Protein AF-A0A8T6H8R9-F1 (afdb_monomer_lite)

Radius of gyration: 19.71 Å; chains: 1; bounding box: 46×42×52 Å

Foldseek 3Di:
DPDWKDKDAPDPPKDKDKDQLVPPPDPVLSVFFPTKMFTDDDGHPWIKMWGHDDAWKWFQFPQAVVRDTDTFPWDQDPVRTIMGTDPGGGMITGGHNPDDDDDPPPDPPPPPPPPPQQDQDDCVQKDFDDFKKKAFQDWWFWAAGRSHGGPDIDHGMFDFGIDHPFWTWGQDPNDITITTPVGIDIDDDHD

Structure (mmCIF, N/CA/C/O backbone):
data_AF-A0A8T6H8R9-F1
#
_entry.id   AF-A0A8T6H8R9-F1
#
loop_
_atom_site.group_PDB
_atom_site.id
_atom_site.type_symbol
_atom_site.label_atom_id
_atom_site.label_alt_id
_atom_site.label_comp_id
_atom_site.label_asym_id
_atom_site.label_entity_id
_atom_site.label_seq_id
_atom_site.pdbx_PDB_ins_code
_atom_site.Cartn_x
_atom_site.Cartn_y
_atom_site.Cartn_z
_atom_site.occupancy
_atom_site.B_iso_or_equiv
_atom_site.auth_seq_id
_atom_site.auth_comp_id
_atom_site.auth_asym_id
_atom_site.auth_atom_id
_atom_site.pdbx_PDB_model_num
ATOM 1 N N . MET A 1 1 ? -19.478 13.477 12.671 1.00 38.41 1 MET A N 1
ATOM 2 C CA . MET A 1 1 ? -18.490 12.432 12.999 1.00 38.41 1 MET A CA 1
ATOM 3 C C . MET A 1 1 ? -19.115 11.092 12.656 1.00 38.41 1 MET A C 1
ATOM 5 O O . MET A 1 1 ? -20.326 10.986 12.841 1.00 38.41 1 MET A O 1
ATOM 9 N N . PRO A 1 2 ? -18.356 10.139 12.100 1.00 48.84 2 PRO A N 1
ATOM 10 C CA . PRO A 1 2 ? -18.871 8.802 11.832 1.00 48.84 2 PRO A CA 1
ATOM 11 C C . PRO A 1 2 ? -19.275 8.136 13.156 1.00 48.84 2 PRO A C 1
ATOM 13 O O . PRO A 1 2 ? -18.648 8.384 14.185 1.00 48.84 2 PRO A O 1
ATOM 16 N N . ALA A 1 3 ? -20.384 7.399 13.166 1.00 60.31 3 ALA A N 1
ATOM 17 C CA . ALA A 1 3 ? -21.078 7.040 14.406 1.00 60.31 3 ALA A CA 1
ATOM 18 C C . ALA A 1 3 ? -20.464 5.833 15.137 1.00 60.31 3 ALA A C 1
ATOM 20 O O . ALA A 1 3 ? -20.854 5.563 16.272 1.00 60.31 3 ALA A O 1
ATOM 21 N N . GLY A 1 4 ? -19.520 5.114 14.518 1.00 79.19 4 GLY A N 1
ATOM 22 C CA . GLY A 1 4 ? -18.982 3.873 15.077 1.00 79.19 4 GLY A CA 1
ATOM 23 C C . GLY A 1 4 ? -17.464 3.774 15.129 1.00 79.19 4 GLY A C 1
ATOM 24 O O . GLY A 1 4 ? -16.969 2.741 15.574 1.00 79.19 4 GLY A O 1
ATOM 25 N N . ALA A 1 5 ? -16.717 4.786 14.680 1.00 85.12 5 ALA A N 1
ATOM 26 C CA . ALA A 1 5 ? -15.261 4.723 14.669 1.00 85.12 5 ALA A CA 1
ATOM 27 C C . ALA A 1 5 ? -14.581 6.099 14.645 1.00 85.12 5 ALA A C 1
ATOM 29 O O . ALA A 1 5 ? -15.111 7.089 14.137 1.00 85.12 5 ALA A O 1
ATOM 30 N N . THR A 1 6 ? -13.376 6.146 15.205 1.00 89.00 6 THR A N 1
ATOM 31 C CA . THR A 1 6 ? -12.520 7.331 15.269 1.00 89.00 6 THR A CA 1
ATOM 32 C C . THR A 1 6 ? -11.161 6.999 14.690 1.00 89.00 6 THR A C 1
ATOM 34 O O . THR A 1 6 ? -10.628 5.932 14.984 1.00 89.00 6 THR A O 1
ATOM 37 N N . VAL A 1 7 ? -10.563 7.925 13.947 1.00 89.38 7 VAL A N 1
ATOM 38 C CA . VAL A 1 7 ? -9.142 7.839 13.607 1.00 89.38 7 VAL A CA 1
ATOM 39 C C . VAL A 1 7 ? -8.424 9.083 14.116 1.00 89.38 7 VAL A C 1
ATOM 41 O O . VAL A 1 7 ? -8.912 10.206 13.979 1.00 89.38 7 VAL A O 1
ATOM 44 N N . GLN A 1 8 ? -7.308 8.849 14.792 1.00 88.69 8 GLN A N 1
ATOM 45 C CA . GLN A 1 8 ? -6.434 9.842 15.392 1.00 88.69 8 GLN A CA 1
ATOM 46 C C . GLN A 1 8 ? -5.103 9.801 14.653 1.00 88.69 8 GLN A C 1
ATOM 48 O O . GLN A 1 8 ? -4.621 8.733 14.304 1.00 88.69 8 GLN A O 1
ATOM 53 N N . SER A 1 9 ? -4.536 10.964 14.365 1.00 85.06 9 SER A N 1
ATOM 54 C CA . SER A 1 9 ? -3.246 11.099 13.695 1.00 85.06 9 SER A CA 1
ATOM 55 C C . SER A 1 9 ? -2.739 12.519 13.919 1.00 85.06 9 SER A C 1
ATOM 57 O O . SER A 1 9 ? -3.526 13.462 13.991 1.00 85.06 9 SER A O 1
ATOM 59 N N . ASP A 1 10 ? -1.427 12.667 14.011 1.00 82.94 10 ASP A N 1
ATOM 60 C CA . ASP A 1 10 ? -0.698 13.936 14.043 1.00 82.94 10 ASP A CA 1
ATOM 61 C C . ASP A 1 10 ? -0.610 14.605 12.658 1.00 82.94 10 ASP A C 1
ATOM 63 O O . ASP A 1 10 ? -0.373 15.809 12.561 1.00 82.94 10 ASP A O 1
ATOM 67 N N . SER A 1 11 ? -0.872 13.855 11.581 1.00 80.06 11 SER A N 1
ATOM 68 C CA . SER A 1 11 ? -1.030 14.410 10.230 1.00 80.06 11 SER A CA 1
ATOM 69 C C . SER A 1 11 ? -2.263 15.329 10.136 1.00 80.06 11 SER A C 1
ATOM 71 O O . SER A 1 11 ? -3.391 14.848 10.295 1.00 80.06 11 SER A O 1
ATOM 73 N N . PRO A 1 12 ? -2.099 16.626 9.798 1.00 78.75 12 PRO A N 1
ATOM 74 C CA . PRO A 1 12 ? -3.217 17.564 9.650 1.00 78.75 12 PRO A CA 1
ATOM 75 C C . PRO A 1 12 ? -4.059 17.302 8.392 1.00 78.75 12 PRO A C 1
ATOM 77 O O . PRO A 1 12 ? -5.093 17.936 8.196 1.00 78.75 12 PRO A O 1
ATOM 80 N N . TRP A 1 13 ? -3.619 16.374 7.540 1.00 78.94 13 TRP A N 1
ATOM 81 C CA . TRP A 1 13 ? -4.244 16.037 6.264 1.00 78.94 13 TRP A CA 1
ATOM 82 C C . TRP A 1 13 ? -4.815 14.624 6.254 1.00 78.94 13 TRP A C 1
ATOM 84 O O . TRP A 1 13 ? -4.965 14.047 5.182 1.00 78.94 13 TRP A O 1
ATOM 94 N N . ILE A 1 14 ? -5.100 14.032 7.418 1.00 82.88 14 ILE A N 1
ATOM 95 C CA . ILE A 1 14 ? -5.694 12.698 7.438 1.00 82.88 14 ILE A CA 1
ATOM 96 C C . ILE A 1 14 ? -7.110 12.735 6.853 1.00 82.88 14 ILE A C 1
ATOM 98 O O . ILE A 1 14 ? -8.003 13.414 7.361 1.00 82.88 14 ILE A O 1
ATOM 102 N N . ILE A 1 15 ? -7.315 11.997 5.765 1.00 86.00 15 ILE A N 1
ATOM 103 C CA . ILE A 1 15 ? -8.610 11.828 5.115 1.00 86.00 15 ILE A CA 1
ATOM 104 C C . ILE A 1 15 ? -9.028 10.372 5.269 1.00 86.00 15 ILE A C 1
ATOM 106 O O . ILE A 1 15 ? -8.282 9.439 4.957 1.00 86.00 15 ILE A O 1
ATOM 110 N N . PHE A 1 16 ? -10.248 10.195 5.759 1.00 89.88 16 PHE A N 1
ATOM 111 C CA . PHE A 1 16 ? -10.858 8.895 5.963 1.00 89.88 16 PHE A CA 1
ATOM 112 C C . PHE A 1 16 ? -12.368 8.961 5.733 1.00 89.88 16 PHE A C 1
ATOM 114 O O . PHE A 1 16 ? -12.985 10.029 5.793 1.00 89.88 16 PHE A O 1
ATOM 121 N N . ARG A 1 17 ? -12.981 7.802 5.487 1.00 89.06 17 ARG A N 1
ATOM 122 C CA . ARG A 1 17 ? -14.432 7.658 5.318 1.00 89.06 17 ARG A CA 1
ATOM 123 C C . ARG A 1 17 ? -14.898 6.313 5.846 1.00 89.06 17 ARG A C 1
ATOM 125 O O . ARG A 1 17 ? -14.294 5.290 5.544 1.00 89.06 17 ARG A O 1
ATOM 132 N N . GLU A 1 18 ? -16.024 6.309 6.554 1.00 87.19 18 GLU A N 1
ATOM 133 C CA . GLU A 1 18 ? -16.752 5.068 6.836 1.00 87.19 18 GLU A CA 1
ATOM 134 C C . GLU A 1 18 ? -17.250 4.444 5.531 1.00 87.19 18 GLU A C 1
ATOM 136 O O . GLU A 1 18 ? -17.939 5.075 4.725 1.00 87.19 18 GLU A O 1
ATOM 141 N N . VAL A 1 19 ? -16.905 3.184 5.321 1.00 83.94 19 VAL A N 1
ATOM 142 C CA . VAL A 1 19 ? -17.338 2.419 4.158 1.00 83.94 19 VAL A CA 1
ATOM 143 C C . VAL A 1 19 ? -18.421 1.437 4.575 1.00 83.94 19 VAL A C 1
ATOM 145 O O . VAL A 1 19 ? -18.294 0.705 5.554 1.00 83.94 19 VAL A O 1
ATOM 148 N N . SER A 1 20 ? -19.512 1.419 3.812 1.00 74.56 20 SER A N 1
ATOM 149 C CA . SER A 1 20 ? -20.512 0.364 3.932 1.00 74.56 20 SER A CA 1
ATOM 150 C C . SER A 1 20 ? -19.943 -0.950 3.397 1.00 74.56 20 SER A C 1
ATOM 152 O O . SER A 1 20 ? -19.024 -0.945 2.574 1.00 74.56 20 SER A O 1
ATOM 154 N N . GLY A 1 21 ? -20.526 -2.083 3.801 1.00 64.19 21 GLY A N 1
ATOM 155 C CA . GLY A 1 21 ? -20.074 -3.402 3.347 1.00 64.19 21 GLY A CA 1
ATOM 156 C C . GLY A 1 21 ? -19.943 -3.507 1.821 1.00 64.19 21 GLY A C 1
ATOM 157 O O . GLY A 1 21 ? -19.007 -4.123 1.330 1.00 64.19 21 GLY A O 1
ATOM 158 N N . ALA A 1 22 ? -20.795 -2.831 1.043 1.00 63.44 22 ALA A N 1
ATOM 159 C CA . ALA A 1 22 ? -20.722 -2.832 -0.422 1.00 63.44 22 ALA A CA 1
ATOM 160 C C . ALA A 1 22 ? -19.400 -2.281 -0.998 1.00 63.44 22 ALA A C 1
ATOM 162 O O . ALA A 1 22 ? -19.019 -2.678 -2.095 1.00 63.44 22 ALA A O 1
ATOM 163 N N . ALA A 1 23 ? -18.706 -1.400 -0.271 1.00 67.19 23 ALA A N 1
ATOM 164 C CA . ALA A 1 23 ? -17.425 -0.820 -0.677 1.00 67.19 23 ALA A CA 1
ATOM 165 C C . ALA A 1 23 ? -16.205 -1.649 -0.225 1.00 67.19 23 ALA A C 1
ATOM 167 O O . ALA A 1 23 ? -15.075 -1.310 -0.571 1.00 67.19 23 ALA A O 1
ATOM 168 N N . ILE A 1 24 ? -16.420 -2.745 0.510 1.00 80.00 24 ILE A N 1
ATOM 169 C CA . ILE A 1 24 ? -15.382 -3.722 0.847 1.00 80.00 24 ILE A CA 1
ATOM 170 C C . ILE A 1 24 ? -15.244 -4.672 -0.349 1.00 80.00 24 ILE A C 1
ATOM 172 O O . ILE A 1 24 ? -16.145 -5.462 -0.638 1.00 80.00 24 ILE A O 1
ATOM 176 N N . GLY A 1 25 ? -14.128 -4.551 -1.073 1.00 73.56 25 GLY A N 1
ATOM 177 C CA . GLY A 1 25 ? -13.878 -5.291 -2.316 1.00 73.56 25 GLY A CA 1
ATOM 178 C C . GLY A 1 25 ? -13.712 -6.803 -2.135 1.00 73.56 25 GLY A C 1
ATOM 179 O O . GLY A 1 25 ? -13.901 -7.552 -3.089 1.00 73.56 25 GLY A O 1
ATOM 180 N N . ASP A 1 26 ? -13.413 -7.255 -0.916 1.00 80.19 26 ASP A N 1
ATOM 181 C CA . ASP A 1 26 ? -13.316 -8.674 -0.588 1.00 80.19 26 ASP A CA 1
ATOM 182 C C . ASP A 1 26 ? -14.674 -9.221 -0.103 1.00 80.19 26 ASP A C 1
ATOM 184 O O . ASP A 1 26 ? -15.205 -8.736 0.902 1.00 80.19 26 ASP A O 1
ATOM 188 N N . PRO A 1 27 ? -15.268 -10.222 -0.780 1.00 76.75 27 PRO A N 1
ATOM 189 C CA . PRO A 1 27 ? -16.605 -10.710 -0.458 1.00 76.75 27 PRO A CA 1
ATOM 190 C C . PRO A 1 27 ? -16.688 -11.440 0.889 1.00 76.75 27 PRO A C 1
ATOM 192 O O . PRO A 1 27 ? -17.740 -11.375 1.529 1.00 76.75 27 PRO A O 1
ATOM 195 N N . ALA A 1 28 ? -15.617 -12.111 1.325 1.00 76.44 28 ALA A N 1
ATOM 196 C CA . ALA A 1 28 ? -15.586 -12.819 2.602 1.00 76.44 28 ALA A CA 1
ATOM 197 C C . ALA A 1 28 ? -15.477 -11.824 3.762 1.00 76.44 28 ALA A C 1
ATOM 199 O O . ALA A 1 28 ? -16.241 -11.905 4.725 1.00 76.44 28 ALA A O 1
ATOM 200 N N . VAL A 1 29 ? -14.602 -10.825 3.624 1.00 83.81 29 VAL A N 1
ATOM 201 C CA . VAL A 1 29 ? -14.484 -9.730 4.594 1.00 83.81 29 VAL A CA 1
ATOM 202 C C . VAL A 1 29 ? -15.778 -8.923 4.633 1.00 83.81 29 VAL A C 1
ATOM 204 O O . VAL A 1 29 ? -16.310 -8.667 5.707 1.00 83.81 29 VAL A O 1
ATOM 207 N N . ARG A 1 30 ? -16.361 -8.603 3.474 1.00 83.50 30 ARG A N 1
ATOM 208 C CA . ARG A 1 30 ? -17.642 -7.893 3.368 1.00 83.50 30 ARG A CA 1
ATOM 209 C C . ARG A 1 30 ? -18.778 -8.582 4.117 1.00 83.50 30 ARG A C 1
ATOM 211 O O . ARG A 1 30 ? -19.606 -7.896 4.707 1.00 83.50 30 ARG A O 1
ATOM 218 N N . ALA A 1 31 ? -18.853 -9.911 4.059 1.00 80.62 31 ALA A N 1
ATOM 219 C CA . ALA A 1 31 ? -19.932 -10.669 4.687 1.00 80.62 31 ALA A CA 1
ATOM 220 C C . ALA A 1 31 ? -19.867 -10.650 6.224 1.00 80.62 31 ALA A C 1
ATOM 222 O O . ALA A 1 31 ? -20.901 -10.790 6.874 1.00 80.62 31 ALA A O 1
ATOM 223 N N . ALA A 1 32 ? -18.671 -10.482 6.794 1.00 83.19 32 ALA A N 1
ATOM 224 C CA . ALA A 1 32 ? -18.439 -10.527 8.237 1.00 83.19 32 ALA A CA 1
ATOM 225 C C . ALA A 1 32 ? -18.058 -9.168 8.856 1.00 83.19 32 ALA A C 1
ATOM 227 O O . ALA A 1 32 ? -18.012 -9.052 10.081 1.00 83.19 32 ALA A O 1
ATOM 228 N N . ALA A 1 33 ? -17.818 -8.143 8.038 1.00 88.06 33 ALA A N 1
ATOM 229 C CA . ALA A 1 33 ? -17.495 -6.796 8.484 1.00 88.06 33 ALA A CA 1
ATOM 230 C C . ALA A 1 33 ? -18.624 -6.198 9.335 1.00 88.06 33 ALA A C 1
ATOM 232 O O . ALA A 1 33 ? -19.752 -6.026 8.870 1.00 88.06 33 ALA A O 1
ATOM 233 N N . MET A 1 34 ? -18.302 -5.827 10.572 1.00 85.69 34 MET A N 1
ATOM 234 C CA . MET A 1 34 ? -19.213 -5.100 11.460 1.00 85.69 34 MET A CA 1
ATOM 235 C C . MET A 1 34 ? -19.165 -3.595 11.195 1.00 85.69 34 MET A C 1
ATOM 237 O O . MET A 1 34 ? -20.183 -2.912 11.255 1.00 85.69 34 MET A O 1
ATOM 241 N N . SER A 1 35 ? -17.971 -3.080 10.910 1.00 88.56 35 SER A N 1
ATOM 242 C CA . SER A 1 35 ? -17.722 -1.687 10.550 1.00 88.56 35 SER A CA 1
ATOM 243 C C . SER A 1 35 ? -16.416 -1.598 9.771 1.00 88.56 35 SER A C 1
ATOM 245 O O . SER A 1 35 ? -15.561 -2.474 9.904 1.00 88.56 35 SER A O 1
ATOM 247 N N . ALA A 1 36 ? -16.257 -0.562 8.953 1.00 90.69 36 ALA A N 1
ATOM 248 C CA . ALA A 1 36 ? -15.035 -0.353 8.200 1.00 90.69 36 ALA A CA 1
ATOM 249 C C . ALA A 1 36 ? -14.783 1.131 7.904 1.00 90.69 36 ALA A C 1
ATOM 251 O O . ALA A 1 36 ? -15.710 1.898 7.636 1.00 90.69 36 ALA A O 1
ATOM 252 N N . ILE A 1 37 ? -13.511 1.522 7.924 1.00 91.50 37 ILE A N 1
ATOM 253 C CA . ILE A 1 37 ? -13.032 2.846 7.527 1.00 91.50 37 ILE A CA 1
ATOM 254 C C . ILE A 1 37 ? -11.992 2.674 6.427 1.00 91.50 37 ILE A C 1
ATOM 256 O O . ILE A 1 37 ? -11.039 1.919 6.586 1.00 91.50 37 ILE A O 1
ATOM 260 N N . ASP A 1 38 ? -12.151 3.413 5.335 1.00 90.50 38 ASP A N 1
ATOM 261 C CA . ASP A 1 38 ? -11.122 3.572 4.311 1.00 90.50 38 ASP A CA 1
ATOM 262 C C . ASP A 1 38 ? -10.304 4.835 4.594 1.00 90.50 38 ASP A C 1
ATOM 264 O O . ASP A 1 38 ? -10.873 5.893 4.879 1.00 90.50 38 ASP A O 1
ATOM 268 N N . ILE A 1 39 ? -8.979 4.706 4.549 1.00 90.69 39 ILE A N 1
ATOM 269 C CA . ILE A 1 39 ? -8.008 5.756 4.874 1.00 90.69 39 ILE A CA 1
ATOM 270 C C . ILE A 1 39 ? -7.051 5.894 3.691 1.00 90.69 39 ILE A C 1
ATOM 272 O O . ILE A 1 39 ? -6.369 4.933 3.329 1.00 90.69 39 ILE A O 1
ATOM 276 N N . TRP A 1 40 ? -6.986 7.085 3.090 1.00 87.88 40 TRP A N 1
ATOM 277 C CA . TRP A 1 40 ? -6.219 7.330 1.857 1.00 87.88 40 TRP A CA 1
ATOM 278 C C . TRP A 1 40 ? -5.359 8.597 1.943 1.00 87.88 40 TRP A C 1
ATOM 280 O O . TRP A 1 40 ? -5.396 9.483 1.091 1.00 87.88 40 TRP A O 1
ATOM 290 N N . SER A 1 41 ? -4.575 8.734 3.006 1.00 80.81 41 SER A N 1
ATOM 291 C CA . SER A 1 41 ? -3.764 9.935 3.237 1.00 80.81 41 SER A CA 1
ATOM 292 C C . SER A 1 41 ? -2.419 9.611 3.861 1.00 80.81 41 SER A C 1
ATOM 294 O O . SER A 1 41 ? -2.261 8.510 4.392 1.00 80.81 41 SER A O 1
ATOM 296 N N . PRO A 1 42 ? -1.463 10.560 3.833 1.00 79.06 42 PRO A N 1
ATOM 297 C CA . PRO A 1 42 ? -0.249 10.449 4.624 1.00 79.06 42 PRO A CA 1
ATOM 298 C C . PRO A 1 42 ? -0.612 10.264 6.097 1.00 79.06 42 PRO A C 1
ATOM 300 O O . PRO A 1 42 ? -1.238 11.138 6.711 1.00 79.06 42 PRO A O 1
ATOM 303 N N . LEU A 1 43 ? -0.238 9.108 6.634 1.00 81.88 43 LEU A N 1
ATOM 304 C CA . LEU A 1 43 ? -0.313 8.822 8.056 1.00 81.88 43 LEU A CA 1
ATOM 305 C C . LEU A 1 43 ? 0.860 9.520 8.743 1.00 81.88 43 LEU A C 1
ATOM 307 O O . LEU A 1 43 ? 1.959 9.569 8.189 1.00 81.88 43 LEU A O 1
ATOM 311 N N . GLY A 1 44 ? 0.622 10.100 9.916 1.00 75.12 44 GLY A N 1
ATOM 312 C CA . GLY A 1 44 ? 1.726 10.516 10.774 1.00 75.12 44 GLY A CA 1
ATOM 313 C C . GLY A 1 44 ? 2.242 9.344 11.618 1.00 75.12 44 GLY A C 1
ATOM 314 O O . GLY A 1 44 ? 1.804 8.205 11.440 1.00 75.12 44 GLY A O 1
ATOM 315 N N . VAL A 1 45 ? 3.208 9.596 12.503 1.00 73.62 45 VAL A N 1
ATOM 316 C CA . VAL A 1 45 ? 4.016 8.533 13.142 1.00 73.62 45 VAL A CA 1
ATOM 317 C C . VAL A 1 45 ? 3.264 7.700 14.187 1.00 73.62 45 VAL A C 1
ATOM 319 O O . VAL A 1 45 ? 3.758 6.652 14.594 1.00 73.62 45 VAL A O 1
ATOM 322 N N . ASP A 1 46 ? 2.063 8.123 14.584 1.00 78.38 46 ASP A N 1
ATOM 323 C CA . ASP A 1 46 ? 1.222 7.433 15.569 1.00 78.38 46 ASP A CA 1
ATOM 324 C C . ASP A 1 46 ? -0.262 7.453 15.162 1.00 78.38 46 ASP A C 1
ATOM 326 O O . ASP A 1 46 ? -1.155 7.667 15.987 1.00 78.38 46 ASP A O 1
ATOM 330 N N . ALA A 1 47 ? -0.551 7.246 13.874 1.00 88.94 47 ALA A N 1
ATOM 331 C CA . ALA A 1 47 ? -1.935 7.111 13.444 1.00 88.94 47 ALA A CA 1
ATOM 332 C C . ALA A 1 47 ? -2.597 5.895 14.128 1.00 88.94 47 ALA A C 1
ATOM 334 O O . ALA A 1 47 ? -2.063 4.788 14.133 1.00 88.94 47 ALA A O 1
ATOM 335 N N . GLU A 1 48 ? -3.776 6.091 14.709 1.00 92.38 48 GLU A N 1
ATOM 336 C CA . GLU A 1 48 ? -4.565 5.068 15.391 1.00 92.38 48 GLU A CA 1
ATOM 337 C C . GLU A 1 48 ? -5.987 5.094 14.841 1.00 92.38 48 GLU A C 1
ATOM 339 O O . GLU A 1 48 ? -6.579 6.157 14.650 1.00 92.38 48 GLU A O 1
ATOM 344 N N . VAL A 1 49 ? -6.568 3.921 14.621 1.00 93.12 49 VAL A N 1
ATOM 345 C CA . VAL A 1 49 ? -7.997 3.778 14.347 1.00 93.12 49 VAL A CA 1
ATOM 346 C C . VAL A 1 49 ? -8.641 2.958 15.446 1.00 93.12 49 VAL A C 1
ATOM 348 O O . VAL A 1 49 ? -8.094 1.945 15.869 1.00 93.12 49 VAL A O 1
ATOM 351 N N . CYS A 1 50 ? -9.814 3.394 15.887 1.00 92.94 50 CYS A N 1
ATOM 352 C CA . CYS A 1 50 ? -10.606 2.757 16.923 1.00 92.94 50 CYS A CA 1
ATOM 353 C C . CYS A 1 50 ? -12.044 2.587 16.456 1.00 92.94 50 CYS A C 1
ATOM 355 O O . CYS A 1 50 ? -12.638 3.517 15.914 1.00 92.94 50 CYS A O 1
ATOM 357 N N . PHE A 1 51 ? -12.615 1.420 16.723 1.00 92.38 51 PHE A N 1
ATOM 358 C CA . PHE A 1 51 ? -14.003 1.094 16.439 1.00 92.38 51 PHE A CA 1
ATOM 359 C C . PHE A 1 51 ? -14.762 0.833 17.738 1.00 92.38 51 PHE A C 1
ATOM 361 O O . PHE A 1 51 ? -14.256 0.196 18.665 1.00 92.38 51 PHE A O 1
ATOM 368 N N . VAL A 1 52 ? -16.009 1.290 17.785 1.00 89.06 52 VAL A N 1
ATOM 369 C CA . VAL A 1 52 ? -16.959 0.929 18.833 1.00 89.06 52 VAL A CA 1
ATOM 370 C C . VAL A 1 52 ? -17.335 -0.540 18.655 1.00 89.06 52 VAL A C 1
ATOM 372 O O . VAL A 1 52 ? -17.809 -0.948 17.596 1.00 89.06 52 VAL A O 1
ATOM 375 N N . GLY A 1 53 ? -17.146 -1.329 19.710 1.00 83.25 53 GLY A N 1
ATOM 376 C CA . GLY A 1 53 ? -17.403 -2.766 19.709 1.00 83.25 53 GLY A CA 1
ATOM 377 C C . GLY A 1 53 ? -16.144 -3.581 19.979 1.00 83.25 53 GLY A C 1
ATOM 378 O O . GLY A 1 53 ? -15.031 -3.057 20.022 1.00 83.25 53 GLY A O 1
ATOM 379 N N . SER A 1 54 ? -16.342 -4.878 20.193 1.00 82.25 54 SER A N 1
ATOM 380 C CA . SER A 1 54 ? -15.272 -5.843 20.423 1.00 82.25 54 SER A CA 1
ATOM 381 C C . SER A 1 54 ? -15.083 -6.726 19.196 1.00 82.25 54 SER A C 1
ATOM 383 O O . SER A 1 54 ? -16.047 -7.197 18.589 1.00 82.25 54 SER A O 1
ATOM 385 N N . GLY A 1 55 ? -13.829 -6.947 18.826 1.00 85.81 55 GLY A N 1
ATOM 386 C CA . GLY A 1 55 ? -13.497 -7.678 17.617 1.00 85.81 55 GLY A CA 1
ATOM 387 C C . GLY A 1 55 ? -11.999 -7.734 17.365 1.00 85.81 55 GLY A C 1
ATOM 388 O O . GLY A 1 55 ? -11.199 -7.268 18.174 1.00 85.81 55 GLY A O 1
ATOM 389 N N . SER A 1 56 ? -11.642 -8.269 16.204 1.00 87.81 56 SER A N 1
ATOM 390 C CA . SER A 1 56 ? -10.294 -8.156 15.646 1.00 87.81 56 SER A CA 1
ATOM 391 C C . SER A 1 56 ? -10.297 -7.168 14.487 1.00 87.81 56 SER A C 1
ATOM 393 O O . SER A 1 56 ? -11.263 -7.142 13.719 1.00 87.81 56 SER A O 1
ATOM 395 N N . LEU A 1 57 ? -9.217 -6.403 14.327 1.00 91.06 57 LEU A N 1
ATOM 396 C CA . LEU A 1 57 ? -9.057 -5.499 13.188 1.00 91.06 57 LEU A CA 1
ATOM 397 C C . LEU A 1 57 ? -8.290 -6.172 12.045 1.00 91.06 57 LEU A C 1
ATOM 399 O O . LEU A 1 57 ? -7.260 -6.820 12.250 1.00 91.06 57 LEU A O 1
ATOM 403 N N . LEU A 1 58 ? -8.817 -6.010 10.834 1.00 91.75 58 LEU A N 1
ATOM 404 C CA . LEU A 1 58 ? -8.208 -6.455 9.585 1.00 91.75 58 LEU A CA 1
ATOM 405 C C . LEU A 1 58 ? -7.966 -5.239 8.690 1.00 91.75 58 LEU A C 1
ATOM 407 O O . LEU A 1 58 ? -8.878 -4.446 8.479 1.00 91.75 58 LEU A O 1
ATOM 411 N N . LEU A 1 59 ? -6.768 -5.114 8.135 1.00 91.19 59 LEU A N 1
ATOM 412 C CA . LEU A 1 59 ? -6.441 -4.130 7.113 1.00 91.19 59 LEU A CA 1
ATOM 413 C C . LEU A 1 59 ? -6.516 -4.790 5.734 1.00 91.19 59 LEU A C 1
ATOM 415 O O . LEU A 1 59 ? -5.842 -5.784 5.476 1.00 91.19 59 LEU A O 1
ATOM 419 N N . LEU A 1 60 ? -7.311 -4.213 4.839 1.00 90.56 60 LEU A N 1
ATOM 420 C CA . LEU A 1 60 ? -7.188 -4.409 3.399 1.00 90.56 60 LEU A CA 1
ATOM 421 C C . LEU A 1 60 ? -6.159 -3.405 2.887 1.00 90.56 60 LEU A C 1
ATOM 423 O O . LEU A 1 60 ? -6.500 -2.246 2.620 1.00 90.56 60 LEU A O 1
ATOM 427 N N . ASP A 1 61 ? -4.910 -3.855 2.815 1.00 87.00 61 ASP A N 1
ATOM 428 C CA . ASP A 1 61 ? -3.732 -3.029 2.552 1.00 87.00 61 ASP A CA 1
ATOM 429 C C . ASP A 1 61 ? -3.758 -2.507 1.108 1.00 87.00 61 ASP A C 1
ATOM 431 O O . ASP A 1 61 ? -3.811 -3.284 0.148 1.00 87.00 61 ASP A O 1
ATOM 435 N N . ALA A 1 62 ? -3.762 -1.178 0.959 1.00 85.56 62 ALA A N 1
ATOM 436 C CA . ALA A 1 62 ? -3.837 -0.522 -0.342 1.00 85.56 62 ALA A CA 1
ATOM 437 C C . ALA A 1 62 ? -2.517 -0.572 -1.128 1.00 85.56 62 ALA A C 1
ATOM 439 O O . ALA A 1 62 ? -2.518 -0.235 -2.312 1.00 85.56 62 ALA A O 1
ATOM 440 N N . ALA A 1 63 ? -1.413 -1.022 -0.521 1.00 79.31 63 ALA A N 1
ATOM 441 C CA . ALA A 1 63 ? -0.151 -1.238 -1.226 1.00 79.31 63 ALA A CA 1
ATOM 442 C C . ALA A 1 63 ? -0.207 -2.417 -2.221 1.00 79.31 63 ALA A C 1
ATOM 444 O O . ALA A 1 63 ? 0.654 -2.522 -3.101 1.00 79.31 63 ALA A O 1
ATOM 445 N N . TYR A 1 64 ? -1.217 -3.286 -2.100 1.00 74.06 64 TYR A N 1
ATOM 446 C CA . TYR A 1 64 ? -1.385 -4.492 -2.910 1.00 74.06 64 TYR A CA 1
ATOM 447 C C . TYR A 1 64 ? -2.659 -4.439 -3.763 1.00 74.06 64 TYR A C 1
ATOM 449 O O . TYR A 1 64 ? -3.664 -3.831 -3.388 1.00 74.06 64 TYR A O 1
ATOM 457 N N . SER A 1 65 ? -2.620 -5.107 -4.918 1.00 72.19 65 SER A N 1
ATOM 458 C CA . SER A 1 65 ? -3.770 -5.299 -5.805 1.00 72.19 65 SER A CA 1
ATOM 459 C C . SER A 1 65 ? -3.770 -6.745 -6.330 1.00 72.19 65 SER A C 1
ATOM 461 O O . SER A 1 65 ? -2.835 -7.099 -7.045 1.00 72.19 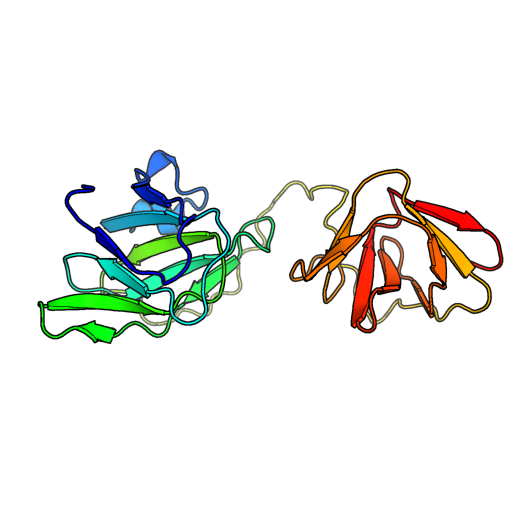65 SER A O 1
ATOM 463 N N . PRO A 1 66 ? -4.765 -7.594 -5.989 1.00 75.38 66 PRO A N 1
ATOM 464 C CA . PRO A 1 66 ? -5.844 -7.360 -5.023 1.00 75.38 66 PRO A CA 1
ATOM 465 C C . PRO A 1 66 ? -5.320 -6.973 -3.630 1.00 75.38 66 PRO A C 1
ATOM 467 O O . PRO A 1 66 ? -4.210 -7.349 -3.257 1.00 75.38 66 PRO A O 1
ATOM 470 N N . ARG A 1 67 ? -6.106 -6.207 -2.858 1.00 79.81 67 ARG A N 1
ATOM 471 C CA . ARG A 1 67 ? -5.686 -5.755 -1.519 1.00 79.81 67 ARG A CA 1
ATOM 472 C C . ARG A 1 67 ? -5.397 -6.955 -0.619 1.00 79.81 67 ARG A C 1
ATOM 474 O O . ARG A 1 67 ? -6.251 -7.828 -0.461 1.00 79.81 67 ARG A O 1
ATOM 481 N N . ALA A 1 68 ? -4.214 -6.977 -0.012 1.00 80.50 68 ALA A N 1
ATOM 482 C CA . ALA A 1 68 ? -3.825 -8.036 0.907 1.00 80.50 68 ALA A CA 1
ATOM 483 C C . ALA A 1 68 ? -4.601 -7.904 2.225 1.00 80.50 68 ALA A C 1
ATOM 485 O O . ALA A 1 68 ? -4.768 -6.801 2.748 1.00 80.50 68 ALA A O 1
ATOM 486 N N . GLN A 1 69 ? -5.057 -9.032 2.770 1.00 88.75 69 GLN A N 1
ATOM 487 C CA . GLN A 1 69 ? -5.697 -9.087 4.081 1.00 88.75 69 GLN A CA 1
ATOM 488 C C . GLN A 1 69 ? -4.627 -9.223 5.172 1.00 88.75 69 GLN A C 1
ATOM 490 O O . GLN A 1 69 ? -4.016 -10.280 5.323 1.00 88.75 69 GLN A O 1
ATOM 495 N N . VAL A 1 70 ? -4.408 -8.166 5.950 1.00 86.81 70 VAL A N 1
ATOM 496 C CA . VAL A 1 70 ? -3.415 -8.130 7.030 1.00 86.81 70 VAL A CA 1
ATOM 497 C C . VAL A 1 70 ? -4.132 -8.065 8.372 1.00 86.81 70 VAL A C 1
ATOM 499 O O . VAL A 1 70 ? -4.881 -7.127 8.645 1.00 86.81 70 VAL A O 1
ATOM 502 N N . ARG A 1 71 ? -3.913 -9.058 9.241 1.00 87.38 71 ARG A N 1
ATOM 503 C CA . ARG A 1 71 ? -4.408 -8.994 10.622 1.00 87.38 71 ARG A CA 1
ATOM 504 C C . ARG A 1 71 ? -3.575 -7.980 11.399 1.00 87.38 71 ARG A C 1
ATOM 506 O O . ARG A 1 71 ? -2.352 -8.060 11.386 1.00 87.38 71 ARG A O 1
ATOM 513 N N . MET A 1 72 ? -4.248 -7.053 12.067 1.00 87.00 72 MET A N 1
ATOM 514 C CA . MET A 1 72 ? -3.597 -6.020 12.866 1.00 87.00 72 MET A CA 1
ATOM 515 C C . MET A 1 72 ? -3.493 -6.451 14.332 1.00 87.00 72 MET A C 1
ATOM 517 O O . MET A 1 72 ? -4.368 -7.160 14.837 1.00 87.00 72 MET A O 1
ATOM 521 N N . ASP A 1 73 ? -2.467 -5.963 15.030 1.00 87.25 73 ASP A N 1
ATOM 522 C CA . ASP A 1 73 ? -2.333 -6.100 16.484 1.00 87.25 73 ASP A CA 1
ATOM 523 C C . ASP A 1 73 ? -3.320 -5.161 17.192 1.00 87.25 73 ASP A C 1
ATOM 525 O O . ASP A 1 73 ? -2.992 -4.043 17.595 1.00 87.25 73 ASP A O 1
ATOM 529 N N . SER A 1 74 ? -4.575 -5.600 17.288 1.00 89.12 74 SER A N 1
ATOM 530 C CA . SER A 1 74 ? -5.644 -4.827 17.916 1.00 89.12 74 SER A CA 1
ATOM 531 C C . SER A 1 74 ? -5.632 -4.933 19.442 1.00 89.12 74 SER A C 1
ATOM 533 O O . SER A 1 74 ? -5.421 -6.014 19.992 1.00 89.12 74 SER A O 1
ATOM 535 N N . TYR A 1 75 ? -5.962 -3.842 20.128 1.00 87.06 75 TYR A N 1
ATOM 536 C CA . TYR A 1 75 ? -6.125 -3.778 21.582 1.00 87.06 75 TYR A CA 1
ATOM 537 C C . TYR A 1 75 ? -7.402 -3.042 21.976 1.00 87.06 75 TYR A C 1
ATOM 539 O O . TYR A 1 75 ? -7.970 -2.286 21.195 1.00 87.06 75 TYR A O 1
ATOM 547 N N . VAL A 1 76 ? -7.853 -3.243 23.215 1.00 87.88 76 VAL A N 1
ATOM 548 C CA . VAL A 1 76 ? -8.976 -2.485 23.780 1.00 87.88 76 VAL A CA 1
ATOM 549 C C . VAL A 1 76 ? -8.429 -1.269 24.519 1.00 87.88 76 VAL A C 1
ATOM 551 O O . VAL A 1 76 ? -7.642 -1.411 25.457 1.00 87.88 76 VAL A O 1
ATOM 554 N N . ARG A 1 77 ? -8.834 -0.072 24.097 1.00 86.94 77 ARG A N 1
ATOM 555 C CA . ARG A 1 77 ? -8.468 1.191 24.750 1.00 86.94 77 ARG A CA 1
ATOM 556 C C . ARG A 1 77 ? -9.376 1.439 25.961 1.00 86.94 77 ARG A C 1
ATOM 558 O O . ARG A 1 77 ? -10.446 0.851 26.073 1.00 86.94 77 ARG A O 1
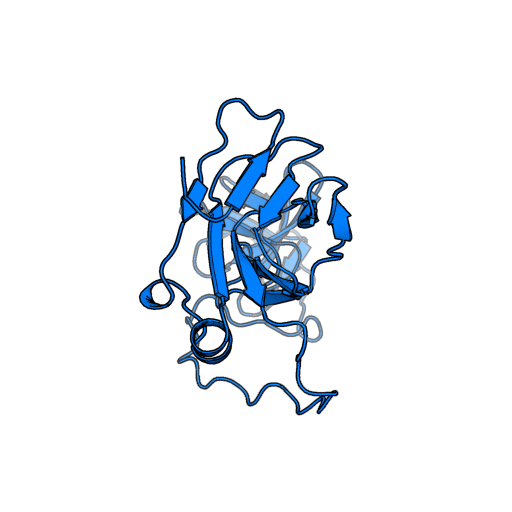ATOM 565 N N . GLY A 1 78 ? -8.952 2.282 26.907 1.00 78.00 78 GLY A N 1
ATOM 566 C CA . GLY A 1 78 ? -9.654 2.496 28.187 1.00 78.00 78 GLY A CA 1
ATOM 567 C C . GLY A 1 78 ? -11.103 3.004 28.083 1.00 78.00 78 GLY A C 1
ATOM 568 O O . GLY A 1 78 ? -11.833 2.968 29.068 1.00 78.00 78 GLY A O 1
ATOM 569 N N . ASP A 1 79 ? -11.528 3.443 26.899 1.00 83.19 79 ASP A N 1
ATOM 570 C CA . ASP A 1 79 ? -12.900 3.819 26.544 1.00 83.19 79 ASP A CA 1
ATOM 571 C C . ASP A 1 79 ? -13.742 2.651 25.986 1.00 83.19 79 ASP A C 1
ATOM 573 O O . ASP A 1 79 ? -14.898 2.842 25.614 1.00 83.19 79 ASP A O 1
ATOM 577 N N . GLY A 1 80 ? -13.188 1.435 25.948 1.00 83.75 80 GLY A N 1
ATOM 578 C CA . GLY A 1 80 ? -13.863 0.216 25.502 1.00 83.75 80 GLY A CA 1
ATOM 579 C C . GLY A 1 80 ? -13.873 0.009 23.986 1.00 83.75 80 GLY A C 1
ATOM 580 O O . GLY A 1 80 ? -14.526 -0.922 23.514 1.00 83.75 80 GLY A O 1
ATOM 581 N N . MET A 1 81 ? -13.169 0.847 23.219 1.00 91.00 81 MET A N 1
ATOM 582 C CA . MET A 1 81 ? -13.045 0.684 21.771 1.00 91.00 81 MET A CA 1
ATOM 583 C C . MET A 1 81 ? -11.937 -0.300 21.397 1.00 91.00 81 MET A C 1
ATOM 585 O O . MET A 1 81 ? -10.905 -0.371 22.065 1.00 91.00 81 MET A O 1
ATOM 589 N N . THR A 1 82 ? -12.136 -1.026 20.296 1.00 92.50 82 THR A N 1
ATOM 590 C CA . THR A 1 82 ? -11.095 -1.860 19.684 1.00 92.50 82 THR A CA 1
ATOM 591 C C . THR A 1 82 ? -10.263 -0.995 18.748 1.00 92.50 82 THR A C 1
ATOM 593 O O . THR A 1 82 ? -10.789 -0.473 17.765 1.00 92.50 82 THR A O 1
ATOM 596 N N . CYS A 1 83 ? -8.977 -0.854 19.043 1.00 93.38 83 CYS A N 1
ATOM 597 C CA . CYS A 1 83 ? -8.051 0.032 18.355 1.00 93.38 83 CYS A CA 1
ATOM 598 C C . CYS A 1 83 ? -6.871 -0.726 17.746 1.00 93.38 83 CYS A C 1
ATOM 600 O O . CYS A 1 83 ? -6.511 -1.800 18.224 1.00 93.38 83 CYS A O 1
ATOM 602 N N . ALA A 1 84 ? -6.248 -0.155 16.720 1.00 92.94 84 ALA A N 1
ATOM 603 C CA . ALA A 1 84 ? -4.938 -0.570 16.229 1.00 92.94 84 ALA A CA 1
ATOM 604 C C . ALA A 1 84 ? -4.163 0.633 15.686 1.00 92.94 84 ALA A C 1
ATOM 606 O O . ALA A 1 84 ? -4.750 1.620 15.229 1.00 92.94 84 ALA A O 1
ATOM 607 N N . ARG A 1 85 ? -2.833 0.517 15.711 1.00 91.12 85 ARG A N 1
ATOM 608 C CA . ARG A 1 85 ? -1.933 1.476 15.068 1.00 91.12 85 ARG A CA 1
ATOM 609 C C . ARG A 1 85 ? -1.919 1.263 13.561 1.00 91.12 85 ARG A C 1
ATOM 611 O O . ARG A 1 85 ? -1.959 0.128 13.091 1.00 91.12 85 ARG A O 1
ATOM 618 N N . LEU A 1 86 ? -1.842 2.360 12.826 1.00 89.19 86 LEU A N 1
ATOM 619 C CA . LEU A 1 86 ? -1.794 2.398 11.378 1.00 89.19 86 LEU A CA 1
ATOM 620 C C . LEU A 1 86 ? -0.424 2.874 10.931 1.00 89.19 86 LEU A C 1
ATOM 622 O O . LEU A 1 86 ? -0.024 4.002 11.195 1.00 89.19 86 LEU A O 1
ATOM 626 N N . ASP A 1 87 ? 0.261 2.005 10.209 1.00 86.50 87 ASP A N 1
ATOM 627 C CA . ASP A 1 87 ? 1.503 2.301 9.502 1.00 86.50 87 ASP A CA 1
ATOM 628 C C . ASP A 1 87 ? 1.280 2.423 7.984 1.00 86.50 87 ASP A C 1
ATOM 630 O O . ASP A 1 87 ? 2.157 2.887 7.258 1.00 86.50 87 ASP A O 1
ATOM 634 N N . ARG A 1 88 ? 0.103 2.008 7.495 1.00 85.81 88 ARG A N 1
ATOM 635 C CA . ARG A 1 88 ? -0.235 1.888 6.074 1.00 85.81 88 ARG A CA 1
ATOM 636 C C . ARG A 1 88 ? -1.663 2.315 5.774 1.00 85.81 88 ARG A C 1
ATOM 638 O O . ARG A 1 88 ? -2.564 2.221 6.607 1.00 85.81 88 ARG A O 1
ATOM 645 N N . ASN A 1 89 ? -1.856 2.774 4.543 1.00 88.62 89 ASN A N 1
ATOM 646 C CA . ASN A 1 89 ? -3.159 3.130 4.008 1.00 88.62 89 ASN A CA 1
ATOM 647 C C . ASN A 1 89 ? -3.961 1.884 3.602 1.00 88.62 89 ASN A C 1
ATOM 649 O O . ASN A 1 89 ? -3.426 0.807 3.337 1.00 88.62 89 ASN 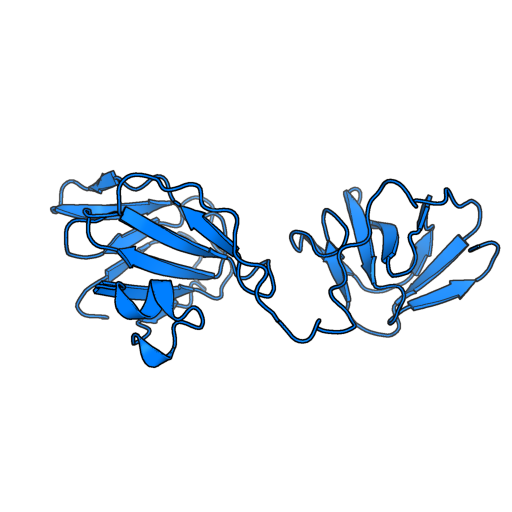A O 1
ATOM 653 N N . GLY A 1 90 ? -5.279 2.038 3.541 1.00 90.88 90 GLY A N 1
ATOM 654 C CA . GLY A 1 90 ? -6.167 0.940 3.196 1.00 90.88 90 GLY A CA 1
ATOM 655 C C . GLY A 1 90 ? -7.507 1.016 3.899 1.00 90.88 90 GLY A C 1
ATOM 656 O O . GLY A 1 90 ? -7.882 2.040 4.469 1.00 90.88 90 GLY A O 1
ATOM 657 N N . THR A 1 91 ? -8.237 -0.094 3.841 1.00 92.38 91 THR A N 1
ATOM 658 C CA . THR A 1 91 ? -9.531 -0.217 4.511 1.00 92.38 91 THR A CA 1
ATOM 659 C C . THR A 1 91 ? -9.366 -1.046 5.767 1.00 92.38 91 THR A C 1
ATOM 661 O O . THR A 1 91 ? -9.072 -2.234 5.685 1.00 92.38 91 THR A O 1
ATOM 664 N N . VAL A 1 92 ? -9.576 -0.439 6.926 1.00 92.94 92 VAL A N 1
ATOM 665 C CA . VAL A 1 92 ? -9.553 -1.135 8.211 1.00 92.94 92 VAL A CA 1
ATOM 666 C C . VAL A 1 92 ? -10.963 -1.586 8.535 1.00 92.94 92 VAL A C 1
ATOM 668 O O . VAL A 1 92 ? -11.904 -0.799 8.455 1.00 92.94 92 VAL A O 1
ATOM 671 N N . VAL A 1 93 ? -11.108 -2.851 8.901 1.00 92.31 93 VAL A N 1
ATOM 672 C CA . VAL A 1 93 ? -12.387 -3.518 9.114 1.00 92.31 93 VAL A CA 1
ATOM 673 C C . VAL A 1 93 ? -12.425 -4.100 10.521 1.00 92.31 93 VAL A C 1
ATOM 675 O O . VAL A 1 93 ? -11.538 -4.863 10.905 1.00 92.31 93 VAL A O 1
ATOM 678 N N . LEU A 1 94 ? -13.473 -3.774 11.279 1.00 91.31 94 LEU A N 1
ATOM 679 C CA . LEU A 1 94 ? -13.814 -4.468 12.515 1.00 91.31 94 LEU A CA 1
ATOM 680 C C . LEU A 1 94 ? -14.552 -5.764 12.183 1.00 91.31 94 LEU A C 1
ATOM 682 O O . LEU A 1 94 ? -15.631 -5.746 11.588 1.00 91.31 94 LEU A O 1
ATOM 686 N N . MET A 1 95 ? -13.974 -6.876 12.620 1.00 88.06 95 MET A N 1
ATOM 687 C CA . MET A 1 95 ? -14.511 -8.223 12.453 1.00 88.06 95 MET A CA 1
ATOM 688 C C . MET A 1 95 ? -14.921 -8.790 13.817 1.00 88.06 95 MET A C 1
ATOM 690 O O . MET A 1 95 ? -14.251 -8.501 14.812 1.00 88.06 95 MET A O 1
ATOM 694 N N . PRO A 1 96 ? -15.963 -9.633 13.905 1.00 86.44 96 PRO A N 1
ATOM 695 C CA . PRO A 1 96 ? -16.326 -10.289 15.157 1.00 86.44 96 PRO A CA 1
ATOM 696 C C . PRO A 1 96 ? -15.175 -11.166 15.681 1.00 86.44 96 PRO A C 1
ATOM 698 O O . PRO A 1 96 ? -14.474 -11.817 14.911 1.00 86.44 96 PRO A O 1
ATOM 701 N N . ASN A 1 97 ? -15.021 -11.244 17.011 1.00 68.75 97 ASN A N 1
ATOM 702 C CA . ASN A 1 97 ? -14.000 -12.077 17.679 1.00 68.75 97 ASN A CA 1
ATOM 703 C C . ASN A 1 97 ? -14.113 -13.581 17.359 1.00 68.75 97 ASN A C 1
ATOM 705 O O . ASN A 1 97 ? -13.163 -14.334 17.569 1.00 68.75 97 ASN A O 1
ATOM 709 N N . ALA A 1 98 ? -15.260 -14.023 16.834 1.00 52.50 98 ALA A N 1
ATOM 710 C CA . ALA A 1 98 ? -15.422 -15.339 16.234 1.00 52.50 98 ALA A CA 1
ATOM 711 C C . ALA A 1 98 ? -14.810 -15.348 14.824 1.00 52.50 98 ALA A C 1
ATOM 713 O O . ALA A 1 98 ? -15.512 -15.442 13.820 1.00 52.50 98 ALA A O 1
ATOM 714 N N . GLN A 1 99 ? -13.486 -15.251 14.744 1.00 42.78 99 GLN A N 1
ATOM 715 C CA . GLN A 1 99 ? -12.789 -15.729 13.560 1.00 42.78 99 GLN A CA 1
ATOM 716 C C . GLN A 1 99 ? -12.837 -17.267 13.618 1.00 42.78 99 GLN A C 1
ATOM 718 O O . GLN A 1 99 ? -12.527 -17.818 14.679 1.00 42.78 99 GLN A O 1
ATOM 723 N N . PRO A 1 100 ? -13.225 -17.978 12.543 1.00 38.78 100 PRO A N 1
ATOM 724 C CA . PRO A 1 100 ? -13.140 -19.430 12.510 1.00 38.78 100 PRO A CA 1
ATOM 725 C C . PRO A 1 100 ? -11.749 -19.868 12.977 1.00 38.78 100 PRO A C 1
ATOM 727 O O . PRO A 1 100 ? -10.734 -19.353 12.498 1.00 38.78 100 PRO A O 1
ATOM 730 N N . THR A 1 101 ? -11.701 -20.793 13.937 1.00 31.06 101 THR A N 1
ATOM 731 C CA . THR A 1 101 ? -10.481 -21.528 14.263 1.00 31.06 101 THR A CA 1
ATOM 732 C C . THR A 1 101 ? -9.882 -22.030 12.959 1.00 31.06 101 THR A C 1
ATOM 734 O O . THR A 1 101 ? -10.587 -22.602 12.131 1.00 31.06 101 THR A O 1
ATOM 737 N N . ALA A 1 102 ? -8.597 -21.742 12.778 1.00 37.09 102 ALA A N 1
ATOM 738 C CA . ALA A 1 102 ? -7.821 -22.024 11.587 1.00 37.09 102 ALA A CA 1
ATOM 739 C C . ALA A 1 102 ? -8.261 -23.305 10.861 1.00 37.09 102 ALA A C 1
ATOM 741 O O . ALA A 1 102 ? -8.009 -24.417 11.318 1.00 37.09 102 ALA A O 1
ATOM 742 N N . ALA A 1 103 ? -8.812 -23.138 9.667 1.00 31.12 103 ALA A N 1
ATOM 743 C CA . ALA A 1 103 ? -8.276 -23.897 8.564 1.00 31.12 103 ALA A CA 1
ATOM 744 C C . ALA A 1 103 ? -7.358 -22.922 7.833 1.00 31.12 103 ALA A C 1
ATOM 746 O O . ALA A 1 103 ? -7.825 -22.033 7.123 1.00 31.12 103 ALA A O 1
ATOM 747 N N . ALA A 1 104 ? -6.048 -23.087 8.017 1.00 38.88 104 ALA A N 1
ATOM 748 C CA . ALA A 1 104 ? -5.098 -22.777 6.962 1.00 38.88 104 ALA A CA 1
ATOM 749 C C . ALA A 1 104 ? -5.448 -23.688 5.774 1.00 38.88 104 ALA A C 1
ATOM 751 O O . ALA A 1 104 ? -4.816 -24.707 5.526 1.00 38.88 104 ALA A O 1
ATOM 752 N N . THR A 1 105 ? -6.554 -23.377 5.110 1.00 29.00 105 THR A N 1
ATOM 753 C CA . THR A 1 105 ? -6.800 -23.831 3.758 1.00 29.00 105 THR A CA 1
ATOM 754 C C . THR A 1 105 ? -6.024 -22.830 2.936 1.00 29.00 105 THR A C 1
ATOM 756 O O . THR A 1 105 ? -6.212 -21.625 3.120 1.00 29.00 105 THR A O 1
ATOM 759 N N . ALA A 1 106 ? -5.098 -23.323 2.116 1.00 34.72 106 ALA A N 1
ATOM 760 C CA . ALA A 1 106 ? -4.481 -22.530 1.070 1.00 34.72 106 ALA A CA 1
ATOM 761 C C . ALA A 1 106 ? -5.533 -21.592 0.475 1.00 34.72 106 ALA A C 1
ATOM 763 O O . ALA A 1 106 ? -6.674 -22.015 0.257 1.00 34.72 106 ALA A O 1
ATOM 764 N N . VAL A 1 107 ? -5.150 -20.331 0.274 1.00 38.38 107 VAL A N 1
ATOM 765 C CA . VAL A 1 107 ? -5.909 -19.391 -0.549 1.00 38.38 107 VAL A CA 1
ATOM 766 C C . VAL A 1 107 ? -6.355 -20.198 -1.772 1.00 38.38 107 VAL A C 1
ATOM 768 O O . VAL A 1 107 ? -5.472 -20.683 -2.483 1.00 38.38 107 VAL A O 1
ATOM 771 N N . PRO A 1 108 ? -7.659 -20.474 -1.990 1.00 37.16 108 PRO A N 1
ATOM 772 C CA . PRO A 1 108 ? -8.053 -20.966 -3.289 1.00 37.16 108 PRO A CA 1
ATOM 773 C C . PRO A 1 108 ? -7.645 -19.830 -4.203 1.00 37.16 108 PRO A C 1
ATOM 775 O O . PRO A 1 108 ? -8.118 -18.707 -4.019 1.00 37.16 108 PRO A O 1
ATOM 778 N N . GLU A 1 109 ? -6.661 -20.117 -5.051 1.00 37.19 109 GLU A N 1
ATOM 779 C CA . GLU A 1 109 ? -6.188 -19.257 -6.115 1.00 37.19 109 GLU A CA 1
ATOM 780 C C . GLU A 1 109 ? -7.415 -18.558 -6.676 1.00 37.19 109 GLU A C 1
ATOM 782 O O . GLU A 1 109 ? -8.294 -19.179 -7.285 1.00 37.19 109 GLU A O 1
ATOM 787 N N . ALA A 1 110 ? -7.566 -17.285 -6.310 1.00 38.72 110 ALA A N 1
ATOM 788 C CA . ALA A 1 110 ? -8.605 -16.487 -6.893 1.00 38.72 110 ALA A CA 1
ATOM 789 C C . ALA A 1 110 ? -8.272 -16.539 -8.376 1.00 38.72 110 ALA A C 1
ATOM 791 O O . ALA A 1 110 ? -7.197 -16.093 -8.772 1.00 38.72 110 ALA A O 1
ATOM 792 N N . THR A 1 111 ? -9.174 -17.086 -9.188 1.00 33.44 111 THR A N 1
ATOM 793 C CA . THR A 1 111 ? -9.233 -16.798 -10.621 1.00 33.44 111 THR A CA 1
ATOM 794 C C . THR A 1 111 ? -9.542 -15.307 -10.778 1.00 33.44 111 THR A C 1
ATOM 796 O O . THR A 1 111 ? -10.610 -14.904 -11.230 1.00 33.44 111 THR A O 1
ATOM 799 N N . ALA A 1 112 ? -8.617 -14.462 -10.326 1.00 39.41 112 ALA A N 1
ATOM 800 C CA . ALA A 1 112 ? -8.376 -13.182 -10.922 1.00 39.41 112 ALA A CA 1
ATOM 801 C C . ALA A 1 112 ? -7.988 -13.523 -12.355 1.00 39.41 112 ALA A C 1
ATOM 803 O O . ALA A 1 112 ? -7.036 -14.263 -12.593 1.00 39.41 112 ALA A O 1
ATOM 804 N N . THR A 1 113 ? -8.736 -13.018 -13.328 1.00 35.88 113 THR A N 1
ATOM 805 C CA . THR A 1 113 ? -8.087 -12.684 -14.592 1.00 35.88 113 THR A CA 1
ATOM 806 C C . THR A 1 113 ? -6.856 -11.865 -14.209 1.00 35.88 113 THR A C 1
ATOM 808 O O . THR A 1 113 ? -7.061 -10.817 -13.584 1.00 35.88 113 THR A O 1
ATOM 811 N N . PRO A 1 114 ? -5.626 -12.361 -14.443 1.00 37.56 114 PRO A N 1
ATOM 812 C CA . PRO A 1 114 ? -4.433 -11.645 -14.036 1.00 37.56 114 PRO A CA 1
ATOM 813 C C . PRO A 1 114 ? -4.536 -10.252 -14.634 1.00 37.56 114 PRO A C 1
ATOM 815 O O . PRO A 1 114 ? -4.795 -10.103 -15.831 1.00 37.56 114 PRO A O 1
ATOM 818 N N . ASP A 1 115 ? -4.408 -9.239 -13.782 1.00 44.16 115 ASP A N 1
ATOM 819 C CA . ASP A 1 115 ? -4.038 -7.932 -14.285 1.00 44.16 115 ASP A CA 1
ATOM 820 C C . ASP A 1 115 ? -2.718 -8.172 -15.029 1.00 44.16 115 ASP A C 1
ATOM 822 O O . ASP A 1 115 ? -1.761 -8.635 -14.393 1.00 44.16 115 ASP A O 1
ATOM 826 N N . PRO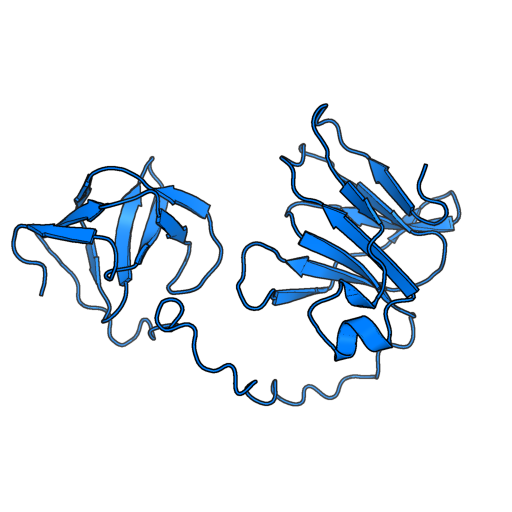 A 1 116 ? -2.664 -7.985 -16.361 1.00 48.31 116 PRO A N 1
ATOM 827 C CA . PRO A 1 116 ? -1.504 -8.383 -17.155 1.00 48.31 116 PRO A CA 1
ATOM 828 C C . PRO A 1 116 ? -0.218 -7.675 -16.704 1.00 48.31 116 PRO A C 1
ATOM 830 O O . PRO A 1 116 ? 0.870 -8.069 -17.108 1.00 48.31 116 PRO A O 1
ATOM 833 N N . TYR A 1 117 ? -0.335 -6.661 -15.841 1.00 45.78 117 TYR A N 1
ATOM 834 C CA . TYR A 1 117 ? 0.763 -5.865 -15.313 1.00 45.78 117 TYR A CA 1
ATOM 835 C C . TYR A 1 117 ? 1.170 -6.208 -13.867 1.00 45.78 117 TYR A C 1
ATOM 837 O O . TYR A 1 117 ? 2.098 -5.590 -13.345 1.00 45.78 117 TYR A O 1
ATOM 845 N N . LEU A 1 118 ? 0.512 -7.170 -13.205 1.00 48.91 118 LEU A N 1
ATOM 846 C CA . LEU A 1 118 ? 0.807 -7.589 -11.822 1.00 48.91 118 LEU A CA 1
ATOM 847 C C . LEU A 1 118 ? 1.182 -9.074 -11.719 1.00 48.91 118 LEU A C 1
ATOM 849 O O . LEU A 1 118 ? 0.899 -9.721 -10.710 1.00 48.91 118 LEU A O 1
ATOM 853 N N . ILE A 1 119 ? 1.829 -9.626 -12.747 1.00 55.25 119 ILE A N 1
ATOM 854 C CA . ILE A 1 119 ? 2.385 -10.978 -12.664 1.00 55.25 119 ILE A CA 1
ATOM 855 C C . ILE A 1 119 ? 3.546 -10.955 -11.657 1.00 55.25 119 ILE A C 1
ATOM 857 O O . ILE A 1 119 ? 4.520 -10.215 -11.832 1.00 55.25 119 ILE A O 1
ATOM 861 N N . ALA A 1 120 ? 3.426 -11.721 -10.574 1.00 57.19 120 ALA A N 1
ATOM 862 C CA . ALA A 1 120 ? 4.530 -11.958 -9.655 1.00 57.19 120 ALA A CA 1
ATOM 863 C C . ALA A 1 120 ? 5.498 -12.942 -10.324 1.00 57.19 120 ALA A C 1
ATOM 865 O O . ALA A 1 120 ? 5.264 -14.148 -10.291 1.00 57.19 120 ALA A O 1
ATOM 866 N N . ASP A 1 121 ? 6.555 -12.430 -10.955 1.00 60.22 121 ASP A N 1
ATOM 867 C CA . ASP A 1 121 ? 7.627 -13.296 -11.444 1.00 60.22 121 ASP A CA 1
ATOM 868 C C . ASP A 1 121 ? 8.405 -13.871 -10.261 1.00 60.22 121 ASP A C 1
ATOM 870 O O . ASP A 1 121 ? 8.682 -13.181 -9.270 1.00 60.22 121 ASP A O 1
ATOM 874 N N . SER A 1 122 ? 8.752 -15.153 -10.371 1.00 62.88 122 SER A N 1
ATOM 875 C CA . SER A 1 122 ? 9.630 -15.804 -9.410 1.00 62.88 122 SER A CA 1
ATOM 876 C C . SER A 1 122 ? 11.024 -15.171 -9.502 1.00 62.88 122 SER A C 1
ATOM 878 O O . SER A 1 122 ? 11.534 -14.907 -10.591 1.00 62.88 122 SER A O 1
ATOM 880 N N . LEU A 1 123 ? 11.663 -14.921 -8.356 1.00 63.81 123 LEU A N 1
ATOM 881 C CA . LEU A 1 123 ? 13.043 -14.421 -8.328 1.00 63.81 123 LEU A CA 1
ATOM 882 C C . LEU A 1 123 ? 14.058 -15.469 -8.823 1.00 63.81 123 LEU A C 1
ATOM 884 O O . LEU A 1 123 ? 15.226 -15.129 -9.008 1.00 63.81 123 LEU A O 1
ATOM 888 N N . ASP A 1 124 ? 13.623 -16.713 -9.045 1.00 67.06 124 ASP A N 1
ATOM 889 C CA . ASP A 1 124 ? 14.468 -17.801 -9.535 1.00 67.06 124 ASP A CA 1
ATOM 890 C C . ASP A 1 124 ? 14.834 -17.625 -11.024 1.00 67.06 124 ASP A C 1
ATOM 892 O O . ASP A 1 124 ? 15.857 -18.148 -11.462 1.00 67.06 124 ASP A O 1
ATOM 896 N N . ASP A 1 125 ? 14.071 -16.817 -11.774 1.00 73.44 125 ASP A N 1
ATOM 897 C CA . ASP A 1 125 ? 14.300 -16.508 -13.198 1.00 73.44 125 ASP A CA 1
ATOM 898 C C . ASP A 1 125 ? 15.014 -15.158 -13.416 1.00 73.44 125 ASP A C 1
ATOM 900 O O . ASP A 1 125 ? 15.011 -14.586 -14.510 1.00 73.44 125 ASP A O 1
ATOM 904 N N . MET A 1 126 ? 15.614 -14.609 -12.357 1.00 83.00 126 MET A N 1
ATOM 905 C CA . MET A 1 126 ? 16.260 -13.304 -12.396 1.00 83.00 126 MET A CA 1
ATOM 906 C C . MET A 1 126 ? 17.566 -13.337 -13.203 1.00 83.00 126 MET A C 1
ATOM 908 O O . MET A 1 126 ? 18.491 -14.097 -12.912 1.00 83.00 126 MET A O 1
ATOM 912 N N . VAL A 1 127 ? 17.676 -12.429 -14.169 1.00 88.81 127 VAL A N 1
ATOM 913 C CA . VAL A 1 127 ? 18.887 -12.198 -14.961 1.00 88.81 127 VAL A CA 1
ATOM 914 C C . VAL A 1 127 ? 19.595 -10.962 -14.421 1.00 88.81 127 VAL A C 1
ATOM 916 O O . VAL A 1 127 ? 18.997 -9.889 -14.346 1.00 88.81 127 VAL A O 1
ATOM 919 N N . ALA A 1 128 ? 20.864 -11.106 -14.038 1.00 90.50 128 ALA A N 1
ATOM 920 C CA . ALA A 1 128 ? 21.708 -9.969 -13.685 1.00 90.50 128 ALA A CA 1
ATOM 921 C C . ALA A 1 128 ? 22.042 -9.157 -14.942 1.00 90.50 128 ALA A C 1
ATOM 923 O O . ALA A 1 128 ? 22.334 -9.733 -15.991 1.00 90.50 128 ALA A O 1
ATOM 924 N N . LEU A 1 129 ? 21.996 -7.833 -14.825 1.00 90.44 129 LEU A N 1
ATOM 925 C CA . LEU A 1 129 ? 22.243 -6.908 -15.924 1.00 90.44 129 LEU A CA 1
ATOM 926 C C . LEU A 1 129 ? 23.427 -6.002 -15.597 1.00 90.44 129 LEU A C 1
ATOM 928 O O . LEU A 1 129 ? 23.633 -5.620 -14.446 1.00 90.44 129 LEU A O 1
ATOM 932 N N . GLU A 1 130 ? 24.175 -5.639 -16.632 1.00 87.12 130 GLU A N 1
ATOM 933 C CA . GLU A 1 130 ? 25.229 -4.629 -16.580 1.00 87.12 130 GLU A CA 1
ATOM 934 C C . GLU A 1 130 ? 25.044 -3.695 -17.775 1.00 87.12 130 GLU A C 1
ATOM 936 O O . GLU A 1 130 ? 24.749 -4.160 -18.875 1.00 87.12 130 GLU A O 1
ATOM 941 N N . ASN A 1 131 ? 25.222 -2.384 -17.586 1.00 89.50 131 ASN A N 1
ATOM 942 C CA . ASN A 1 131 ? 25.037 -1.386 -18.646 1.00 89.50 131 ASN A CA 1
ATOM 943 C C . ASN A 1 131 ? 23.623 -1.384 -19.262 1.00 89.50 131 ASN A C 1
ATOM 945 O O . ASN A 1 131 ? 23.461 -1.083 -20.446 1.00 89.50 131 ASN A O 1
ATOM 949 N N . CYS A 1 132 ? 22.598 -1.710 -18.470 1.00 94.69 132 CYS A N 1
ATOM 950 C CA . CYS A 1 132 ? 21.203 -1.576 -18.875 1.00 94.69 132 CYS A CA 1
ATOM 951 C C . CYS A 1 132 ? 20.602 -0.307 -18.279 1.00 94.69 132 CYS A C 1
ATOM 953 O O . CYS A 1 132 ? 20.417 -0.198 -17.065 1.00 94.69 132 CYS A O 1
ATOM 955 N N . MET A 1 133 ? 20.249 0.645 -19.134 1.00 95.19 133 MET A N 1
ATOM 956 C CA . MET A 1 133 ? 19.539 1.847 -18.735 1.00 95.19 133 MET A CA 1
ATOM 957 C C . MET A 1 133 ? 18.043 1.684 -18.967 1.00 95.19 133 MET A C 1
ATOM 959 O O . MET A 1 133 ? 17.614 1.388 -20.080 1.00 95.19 133 MET A O 1
ATOM 963 N N . VAL A 1 134 ? 17.239 1.915 -17.929 1.00 96.62 134 VAL A N 1
ATOM 964 C CA . VAL A 1 134 ? 15.776 1.888 -18.027 1.00 96.62 134 VAL A CA 1
ATOM 965 C C . VAL A 1 134 ? 15.218 3.272 -17.747 1.00 96.62 134 VAL A C 1
ATOM 967 O O . VAL A 1 134 ? 15.585 3.908 -16.765 1.00 96.62 134 VAL A O 1
ATOM 970 N N . SER A 1 135 ? 14.344 3.752 -18.628 1.00 93.69 135 SER A N 1
ATOM 971 C CA . SER A 1 135 ? 13.688 5.056 -18.514 1.00 93.69 135 SER A CA 1
ATOM 972 C C . SER A 1 135 ? 12.182 4.874 -18.451 1.00 93.69 135 SER A C 1
ATOM 974 O O . SER A 1 135 ? 11.606 4.222 -19.317 1.00 93.69 135 SER A O 1
ATOM 976 N N . ALA A 1 136 ? 11.539 5.441 -17.436 1.00 92.88 136 ALA A N 1
ATOM 977 C CA . ALA A 1 136 ? 10.091 5.384 -17.297 1.00 92.88 136 ALA A CA 1
ATOM 978 C C . ALA A 1 136 ? 9.389 6.241 -18.357 1.00 92.88 136 ALA A C 1
ATOM 980 O O . ALA A 1 136 ? 9.729 7.412 -18.534 1.00 92.88 136 ALA A O 1
ATOM 981 N N . ASN A 1 137 ? 8.372 5.672 -19.005 1.00 89.25 137 ASN A N 1
ATOM 982 C CA . ASN A 1 137 ? 7.508 6.407 -19.933 1.00 89.25 137 ASN A CA 1
ATOM 983 C C . ASN A 1 137 ? 6.503 7.305 -19.194 1.00 89.25 137 ASN A C 1
ATOM 985 O O . ASN A 1 137 ? 6.140 8.367 -19.690 1.00 89.25 137 ASN A O 1
ATOM 989 N N . ASP A 1 138 ? 6.089 6.881 -17.999 1.00 89.38 138 ASP A N 1
ATOM 990 C CA . ASP A 1 138 ? 5.113 7.536 -17.129 1.00 89.38 138 ASP A CA 1
ATOM 991 C C . ASP A 1 138 ? 5.525 7.385 -15.656 1.00 89.38 138 ASP A C 1
ATOM 993 O O . ASP A 1 138 ? 6.551 6.789 -15.333 1.00 89.38 138 ASP A O 1
ATOM 997 N N . LEU A 1 139 ? 4.721 7.919 -14.735 1.00 87.56 139 LEU A N 1
ATOM 998 C CA . LEU A 1 139 ? 4.930 7.740 -13.300 1.00 87.56 139 LEU A CA 1
ATOM 999 C C . LEU A 1 139 ? 4.613 6.292 -12.886 1.00 87.56 139 LEU A C 1
ATOM 1001 O O . LEU A 1 139 ? 3.459 5.865 -12.954 1.00 87.56 139 LEU A O 1
ATOM 1005 N N . LEU A 1 140 ? 5.625 5.541 -12.445 1.00 90.81 140 LEU A N 1
ATOM 1006 C CA . LEU A 1 140 ? 5.504 4.116 -12.110 1.00 90.81 140 LEU A CA 1
ATOM 1007 C C . LEU A 1 140 ? 5.496 3.875 -10.607 1.00 90.81 140 LEU A C 1
ATOM 1009 O O . LEU A 1 140 ? 6.055 4.642 -9.833 1.00 90.81 140 LEU A O 1
ATOM 1013 N N . ASN A 1 141 ? 4.920 2.753 -10.185 1.00 91.19 141 ASN A N 1
ATOM 1014 C CA . ASN A 1 141 ? 5.100 2.268 -8.821 1.00 91.19 141 ASN A CA 1
ATOM 1015 C C . ASN A 1 141 ? 6.488 1.629 -8.677 1.00 91.19 141 ASN A C 1
ATOM 1017 O O . ASN A 1 141 ? 6.811 0.697 -9.412 1.00 91.19 141 ASN A O 1
ATOM 1021 N N . PHE A 1 142 ? 7.265 2.092 -7.700 1.00 90.75 142 PHE A N 1
ATOM 1022 C CA . PHE A 1 142 ? 8.509 1.468 -7.256 1.00 90.75 142 PHE A CA 1
ATOM 1023 C C . PHE A 1 142 ? 8.196 0.477 -6.141 1.00 90.75 142 PHE A C 1
ATOM 1025 O O . PHE A 1 142 ? 7.568 0.869 -5.158 1.00 90.75 142 PHE A O 1
ATOM 1032 N N . ARG A 1 143 ? 8.569 -0.796 -6.284 1.00 92.50 143 ARG A N 1
ATOM 1033 C CA . ARG A 1 143 ? 8.130 -1.876 -5.384 1.00 92.50 143 ARG A CA 1
ATOM 1034 C C . ARG A 1 143 ? 9.282 -2.597 -4.695 1.00 92.50 143 ARG A C 1
ATOM 1036 O O . ARG A 1 143 ? 10.377 -2.679 -5.223 1.00 92.50 143 ARG A O 1
ATOM 1043 N N . GLU A 1 144 ? 9.015 -3.182 -3.536 1.00 88.88 144 GLU A N 1
ATOM 1044 C CA . GLU A 1 144 ? 9.991 -3.978 -2.775 1.00 88.88 144 GLU A CA 1
ATOM 1045 C C . GLU A 1 144 ? 10.356 -5.300 -3.472 1.00 88.88 144 GLU A C 1
ATOM 1047 O O . GLU A 1 144 ? 11.497 -5.753 -3.426 1.00 88.88 144 GLU A O 1
ATOM 1052 N N . SER A 1 145 ? 9.389 -5.900 -4.165 1.00 86.50 145 SER A N 1
ATOM 1053 C CA . SER A 1 145 ? 9.538 -7.123 -4.959 1.00 86.50 145 SER A CA 1
ATOM 1054 C C . SER A 1 145 ? 8.639 -7.056 -6.202 1.00 86.50 145 SER A C 1
ATOM 1056 O O . SER A 1 145 ? 7.739 -6.204 -6.249 1.00 86.50 145 SER A O 1
ATOM 1058 N N . PRO A 1 146 ? 8.812 -7.954 -7.191 1.00 85.31 146 PRO A N 1
ATOM 1059 C CA . PRO A 1 146 ? 7.838 -8.145 -8.264 1.00 85.31 146 PRO A CA 1
ATOM 1060 C C . PRO A 1 146 ? 6.423 -8.294 -7.698 1.00 85.31 146 PRO A C 1
ATOM 1062 O O . PRO A 1 146 ? 6.196 -9.100 -6.796 1.00 85.31 146 PRO A O 1
ATOM 1065 N N . ALA A 1 147 ? 5.499 -7.447 -8.157 1.00 79.31 147 ALA A N 1
ATOM 1066 C CA . ALA A 1 147 ? 4.119 -7.335 -7.661 1.00 79.31 147 ALA A CA 1
ATOM 1067 C C . ALA A 1 147 ? 3.961 -7.118 -6.131 1.00 79.31 147 ALA A C 1
ATOM 1069 O O . ALA A 1 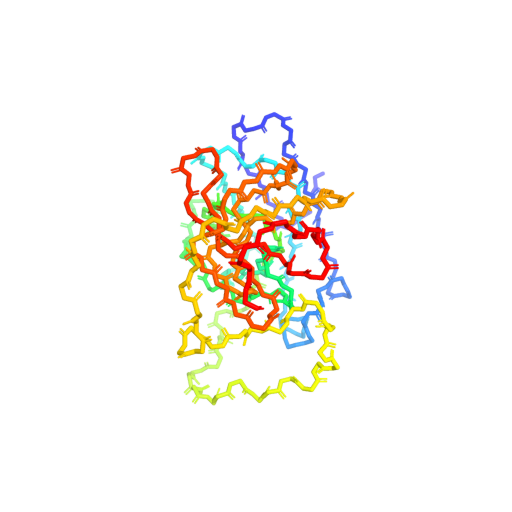147 ? 2.852 -7.199 -5.601 1.00 79.31 147 ALA A O 1
ATOM 1070 N N . GLY A 1 148 ? 5.045 -6.802 -5.417 1.00 76.06 148 GLY A N 1
ATOM 1071 C CA . GLY A 1 148 ? 5.068 -6.599 -3.969 1.00 76.06 148 GLY A CA 1
ATOM 1072 C C . GLY A 1 148 ? 4.664 -5.195 -3.535 1.00 76.06 148 GLY A C 1
ATOM 1073 O O . GLY A 1 148 ? 4.149 -4.397 -4.320 1.00 76.06 148 GLY A O 1
ATOM 1074 N N . ARG A 1 149 ? 4.922 -4.870 -2.267 1.00 80.38 149 ARG A N 1
ATOM 1075 C CA . ARG A 1 149 ? 4.601 -3.571 -1.656 1.00 80.38 149 ARG A CA 1
ATOM 1076 C C . ARG A 1 149 ? 5.150 -2.403 -2.478 1.00 80.38 149 ARG A C 1
ATOM 1078 O O . ARG A 1 149 ? 6.328 -2.405 -2.825 1.00 80.38 149 ARG A O 1
ATOM 1085 N N . VAL A 1 150 ? 4.322 -1.388 -2.739 1.00 87.31 150 VAL A N 1
ATOM 1086 C CA . VAL A 1 150 ? 4.786 -0.109 -3.305 1.00 87.31 150 VAL A CA 1
ATOM 1087 C C . VAL A 1 150 ? 5.559 0.664 -2.238 1.00 87.31 150 VAL A C 1
ATOM 1089 O O . VAL A 1 150 ? 5.038 0.934 -1.158 1.00 87.31 150 VAL A O 1
ATOM 1092 N N . LEU A 1 151 ? 6.802 1.005 -2.552 1.00 83.69 151 LEU A N 1
ATOM 1093 C CA . LEU A 1 151 ? 7.696 1.832 -1.751 1.00 83.69 151 LEU A CA 1
ATOM 1094 C C . LEU A 1 151 ? 7.494 3.319 -2.058 1.00 83.69 151 LEU A C 1
ATOM 1096 O O . LEU A 1 151 ? 7.371 4.131 -1.146 1.00 83.69 151 LEU A O 1
ATOM 1100 N N . SER A 1 152 ? 7.449 3.678 -3.344 1.00 88.56 152 SER A N 1
ATOM 1101 C CA . SER A 1 152 ? 7.349 5.069 -3.801 1.00 88.56 152 SER A CA 1
ATOM 1102 C C . SER A 1 152 ? 6.860 5.147 -5.253 1.00 88.56 152 SER A C 1
ATOM 1104 O O . SER A 1 152 ? 6.509 4.133 -5.862 1.00 88.56 152 SER A O 1
ATOM 1106 N N . LEU A 1 153 ? 6.852 6.354 -5.817 1.00 89.88 153 LEU A N 1
ATOM 1107 C CA . LEU A 1 153 ? 6.652 6.591 -7.241 1.00 89.88 153 LEU A CA 1
ATOM 1108 C C . LEU A 1 153 ? 8.002 6.835 -7.920 1.00 89.88 153 LEU A C 1
ATOM 1110 O O . LEU A 1 153 ? 8.814 7.629 -7.450 1.00 89.88 153 LEU A O 1
ATOM 1114 N N . TYR A 1 154 ? 8.223 6.141 -9.028 1.00 90.25 154 TYR A N 1
ATOM 1115 C CA . TYR A 1 154 ? 9.413 6.219 -9.856 1.00 90.25 154 TYR A CA 1
ATOM 1116 C C . TYR A 1 154 ? 9.135 7.041 -11.112 1.00 90.25 154 TYR A C 1
ATOM 1118 O O . TYR A 1 154 ? 8.152 6.808 -11.818 1.00 90.25 154 TYR A O 1
ATOM 1126 N N . LEU A 1 155 ? 10.033 7.978 -11.405 1.00 90.38 155 LEU A N 1
ATOM 1127 C CA . LEU A 1 155 ? 10.074 8.720 -12.658 1.00 90.38 155 LEU A CA 1
ATOM 1128 C C . LEU A 1 155 ? 11.529 9.026 -13.004 1.00 90.38 155 LEU A C 1
ATOM 1130 O O . LEU A 1 155 ? 12.323 9.372 -12.125 1.00 90.38 155 LEU A O 1
ATOM 1134 N N . GLY A 1 156 ? 11.851 8.962 -14.292 1.00 90.69 156 GLY A N 1
ATOM 1135 C CA . GLY A 1 156 ? 13.182 9.249 -14.810 1.00 90.69 156 GLY A CA 1
ATOM 1136 C C . GLY A 1 156 ? 13.879 7.993 -15.308 1.00 90.69 156 GLY A C 1
ATOM 1137 O O . GLY A 1 156 ? 13.226 7.080 -15.808 1.00 90.69 156 GLY A O 1
ATOM 1138 N N . SER A 1 157 ? 15.207 7.995 -15.214 1.00 93.44 157 SER A N 1
ATOM 1139 C CA . SER A 1 157 ? 16.070 6.943 -15.744 1.00 93.44 157 SER A CA 1
ATOM 1140 C C . SER A 1 157 ? 17.045 6.452 -14.679 1.00 93.44 157 SER A C 1
ATOM 1142 O O . SER A 1 157 ? 17.500 7.234 -13.836 1.00 93.44 157 SER A O 1
ATOM 1144 N N . SER A 1 158 ? 17.322 5.152 -14.651 1.00 93.69 158 SER A N 1
ATOM 1145 C CA . SER A 1 158 ? 18.223 4.517 -13.682 1.00 93.69 158 SER A CA 1
ATOM 1146 C C . SER A 1 158 ? 18.823 3.248 -14.261 1.00 93.69 158 SER A C 1
ATOM 1148 O O . SER A 1 158 ? 18.241 2.628 -15.151 1.00 93.69 158 SER A O 1
ATOM 1150 N N . GLU A 1 159 ? 19.999 2.866 -13.764 1.00 93.56 159 GLU A N 1
ATOM 1151 C CA . GLU A 1 159 ? 20.638 1.619 -14.180 1.00 93.56 159 GLU A CA 1
ATOM 1152 C C . GLU A 1 159 ? 19.905 0.445 -13.544 1.00 93.56 159 GLU A C 1
ATOM 1154 O O . GLU A 1 159 ? 19.662 0.433 -12.331 1.00 93.56 159 GLU A O 1
ATOM 1159 N N . ALA A 1 160 ? 19.510 -0.514 -14.379 1.00 95.81 160 ALA A N 1
ATOM 1160 C CA . ALA A 1 160 ? 18.926 -1.755 -13.919 1.00 95.81 160 ALA A CA 1
ATOM 1161 C C . ALA A 1 160 ? 20.039 -2.748 -13.598 1.00 95.81 160 ALA A C 1
ATOM 1163 O O . ALA A 1 160 ? 20.880 -3.047 -14.442 1.00 95.81 160 ALA A O 1
ATOM 1164 N N . SER A 1 161 ? 20.018 -3.275 -12.375 1.00 93.31 161 SER A N 1
ATOM 1165 C CA . SER A 1 161 ? 20.981 -4.276 -11.904 1.00 93.31 161 SER A CA 1
ATOM 1166 C C . SER A 1 161 ? 20.518 -5.707 -12.168 1.00 93.31 161 SER A C 1
ATOM 1168 O O . SER A 1 161 ? 21.321 -6.640 -12.184 1.00 93.31 161 SER A O 1
ATOM 1170 N N . ALA A 1 162 ? 19.215 -5.900 -12.371 1.00 92.06 162 ALA A N 1
ATOM 1171 C CA . ALA A 1 162 ? 18.640 -7.188 -12.717 1.00 92.06 162 ALA A CA 1
ATOM 1172 C C . ALA A 1 162 ? 17.285 -7.031 -13.411 1.00 92.06 162 ALA A C 1
ATOM 1174 O O . ALA A 1 162 ? 16.650 -5.975 -13.340 1.00 92.06 162 ALA A O 1
ATOM 1175 N N . ARG A 1 163 ? 16.808 -8.109 -14.032 1.00 92.12 163 ARG A N 1
ATOM 1176 C CA . ARG A 1 163 ? 15.450 -8.207 -14.563 1.00 92.12 163 ARG A CA 1
ATOM 1177 C C . ARG A 1 163 ? 14.834 -9.582 -14.369 1.00 92.12 163 ARG A C 1
ATOM 1179 O O . ARG A 1 163 ? 15.534 -10.573 -14.200 1.00 92.12 163 ARG A O 1
ATOM 1186 N N . THR A 1 164 ? 13.518 -9.618 -14.467 1.00 90.38 164 THR A N 1
ATOM 1187 C CA . THR A 1 164 ? 12.712 -10.810 -14.759 1.00 90.38 164 THR A CA 1
ATOM 1188 C C . THR A 1 164 ? 12.056 -10.624 -16.133 1.00 90.38 164 THR A C 1
ATOM 1190 O O . THR A 1 164 ? 12.479 -9.763 -16.916 1.00 90.38 164 THR A O 1
ATOM 1193 N N . GLU A 1 165 ? 11.038 -11.412 -16.473 1.00 85.62 165 GLU A N 1
ATOM 1194 C CA . GLU A 1 165 ? 10.265 -11.182 -17.694 1.00 85.62 165 GLU A CA 1
ATOM 1195 C C . GLU A 1 165 ? 9.545 -9.828 -17.623 1.00 85.62 165 GLU A C 1
ATOM 1197 O O . GLU A 1 165 ? 9.631 -9.030 -18.558 1.00 85.62 165 GLU A O 1
ATOM 1202 N N . ASN A 1 166 ? 8.916 -9.534 -16.483 1.00 89.25 166 ASN A N 1
ATOM 1203 C CA . ASN A 1 166 ? 7.990 -8.414 -16.331 1.00 89.25 166 ASN A CA 1
ATOM 1204 C C . ASN A 1 166 ? 8.521 -7.252 -15.479 1.00 89.25 166 ASN A C 1
ATOM 1206 O O . ASN A 1 166 ? 7.841 -6.225 -15.365 1.00 89.25 166 ASN A O 1
ATOM 1210 N N . TRP A 1 167 ? 9.711 -7.377 -14.882 1.00 92.75 167 TRP A N 1
ATOM 1211 C CA . TRP A 1 167 ? 10.229 -6.394 -13.927 1.00 92.75 167 TRP A CA 1
ATOM 1212 C C . TRP A 1 167 ? 11.711 -6.081 -14.118 1.00 92.75 167 TRP A C 1
ATOM 1214 O O . TRP A 1 167 ? 12.506 -6.977 -14.385 1.00 92.75 167 TRP A O 1
ATOM 1224 N N . PHE A 1 168 ? 12.089 -4.829 -13.864 1.00 94.56 168 PHE A N 1
ATOM 1225 C CA . PHE A 1 168 ? 13.480 -4.400 -13.708 1.00 94.56 168 PHE A CA 1
ATOM 1226 C C . PHE A 1 168 ? 13.760 -4.031 -12.258 1.00 94.56 168 PHE A C 1
ATOM 1228 O O . PHE A 1 168 ? 12.968 -3.318 -11.639 1.00 94.56 168 PHE A O 1
ATOM 1235 N N . LYS A 1 169 ? 14.899 -4.484 -11.736 1.00 94.56 169 LYS A N 1
ATOM 1236 C CA . LYS A 1 169 ? 15.428 -4.060 -10.444 1.00 94.56 169 LYS A CA 1
ATOM 1237 C C . LYS A 1 169 ? 16.313 -2.834 -10.644 1.00 94.56 169 LYS A C 1
ATOM 1239 O O . LYS A 1 169 ? 17.269 -2.893 -11.410 1.00 94.56 169 LYS A O 1
ATOM 1244 N N . VAL A 1 170 ? 16.012 -1.747 -9.943 1.00 95.69 170 VAL A N 1
ATOM 1245 C CA . VAL A 1 170 ? 16.743 -0.474 -10.017 1.00 95.69 170 VAL A CA 1
ATOM 1246 C C . VAL A 1 170 ? 17.065 0.051 -8.622 1.00 95.69 170 VAL A C 1
ATOM 1248 O O . VAL A 1 170 ? 16.387 -0.283 -7.646 1.00 95.69 170 VAL A O 1
ATOM 1251 N N . SER A 1 171 ? 18.085 0.907 -8.535 1.00 91.12 171 SER A N 1
ATOM 1252 C CA . SER A 1 171 ? 18.331 1.733 -7.351 1.00 91.12 171 SER A CA 1
ATOM 1253 C C . SER A 1 171 ? 17.766 3.133 -7.572 1.00 91.12 171 SER A C 1
ATOM 1255 O O . SER A 1 171 ? 18.178 3.836 -8.495 1.00 91.12 171 SER A O 1
ATOM 1257 N N . TYR A 1 172 ? 16.821 3.548 -6.733 1.00 88.50 172 TYR A N 1
ATOM 1258 C CA . TYR A 1 172 ? 16.172 4.850 -6.820 1.00 88.50 172 TYR A CA 1
ATOM 1259 C C . TYR A 1 172 ? 16.149 5.523 -5.451 1.00 88.50 172 TYR A C 1
ATOM 1261 O O . TYR A 1 172 ? 15.728 4.932 -4.463 1.00 88.50 172 TYR A O 1
ATOM 1269 N N . LEU A 1 173 ? 16.639 6.767 -5.384 1.00 84.06 173 LEU A N 1
ATOM 1270 C CA . LEU A 1 173 ? 16.757 7.547 -4.141 1.00 84.06 173 LEU A CA 1
ATOM 1271 C C . LEU A 1 173 ? 17.520 6.827 -3.006 1.00 84.06 173 LEU A C 1
ATOM 1273 O O . LEU A 1 173 ? 17.304 7.110 -1.832 1.00 84.06 173 LEU A O 1
ATOM 1277 N N . GLY A 1 174 ? 18.444 5.927 -3.357 1.00 84.75 174 GLY A N 1
ATOM 1278 C CA . GLY A 1 174 ? 19.234 5.152 -2.396 1.00 84.75 174 GLY A CA 1
ATOM 1279 C C . GLY A 1 174 ? 18.563 3.867 -1.900 1.00 84.75 174 GLY A C 1
ATOM 1280 O O . GLY A 1 174 ? 19.169 3.158 -1.101 1.00 84.75 174 GLY A O 1
ATOM 1281 N N . GLU A 1 175 ? 17.363 3.539 -2.385 1.00 88.94 175 GLU A N 1
ATOM 1282 C CA . GLU A 1 175 ? 16.684 2.267 -2.120 1.00 88.94 175 GLU A CA 1
ATOM 1283 C C . GLU A 1 175 ? 16.727 1.357 -3.353 1.00 88.94 175 GLU A C 1
ATOM 1285 O O . GLU A 1 175 ? 16.696 1.828 -4.489 1.00 88.94 175 GLU A O 1
ATOM 1290 N N . GLU A 1 176 ? 16.804 0.043 -3.140 1.00 93.19 176 GLU A N 1
ATOM 1291 C CA . GLU A 1 176 ? 16.649 -0.948 -4.208 1.00 93.19 176 GLU A CA 1
ATOM 1292 C C . GLU A 1 176 ? 15.200 -1.426 -4.301 1.00 93.19 176 GLU A C 1
ATOM 1294 O O . GLU A 1 176 ? 14.554 -1.687 -3.287 1.00 93.19 176 GLU A O 1
ATOM 1299 N N . GLY A 1 177 ? 14.709 -1.608 -5.523 1.00 93.19 177 GLY A N 1
ATOM 1300 C CA . GLY A 1 177 ? 13.348 -2.069 -5.756 1.00 93.19 177 GLY A CA 1
ATOM 1301 C C . GLY A 1 177 ? 13.070 -2.344 -7.224 1.00 93.19 177 GLY A C 1
ATOM 1302 O O . GLY A 1 177 ? 13.974 -2.346 -8.056 1.00 93.19 177 GLY A O 1
ATOM 1303 N N . TRP A 1 178 ? 11.806 -2.594 -7.535 1.00 94.25 178 TRP A N 1
ATOM 1304 C CA . TRP A 1 178 ? 11.348 -3.145 -8.798 1.00 94.25 178 TRP A CA 1
ATOM 1305 C C . TRP A 1 178 ? 10.341 -2.224 -9.474 1.00 94.25 178 TRP A C 1
ATOM 1307 O O . TRP A 1 178 ? 9.418 -1.712 -8.836 1.00 94.25 178 TRP A O 1
ATOM 1317 N N . ILE A 1 179 ? 10.500 -2.056 -10.782 1.00 93.88 179 ILE A N 1
ATOM 1318 C CA . ILE A 1 179 ? 9.580 -1.325 -11.656 1.00 93.88 179 ILE A CA 1
ATOM 1319 C C . ILE A 1 179 ? 9.127 -2.228 -12.801 1.00 93.88 179 ILE A C 1
ATOM 1321 O O . ILE A 1 179 ? 9.833 -3.157 -13.192 1.00 93.88 179 ILE A O 1
ATOM 1325 N N . SER A 1 180 ? 7.933 -1.975 -13.328 1.00 92.12 180 SER A N 1
ATOM 1326 C CA . SER A 1 180 ? 7.363 -2.795 -14.398 1.00 92.12 180 SER A CA 1
ATOM 1327 C C . SER A 1 180 ? 8.087 -2.566 -15.728 1.00 92.12 180 SER A C 1
ATOM 1329 O O . SER A 1 180 ? 8.253 -1.424 -16.159 1.00 92.12 180 SER A O 1
ATOM 1331 N N . ALA A 1 181 ? 8.457 -3.656 -16.404 1.00 91.62 181 ALA A N 1
ATOM 1332 C CA . ALA A 1 181 ? 9.100 -3.642 -17.717 1.00 91.62 181 ALA A CA 1
ATOM 1333 C C . ALA A 1 181 ? 8.182 -3.114 -18.835 1.00 91.62 181 ALA A C 1
ATOM 1335 O O . ALA A 1 181 ? 8.658 -2.583 -19.833 1.00 91.62 181 ALA A O 1
ATOM 1336 N N . HIS A 1 182 ? 6.860 -3.208 -18.655 1.00 90.69 182 HIS A N 1
ATOM 1337 C CA . HIS A 1 182 ? 5.865 -2.792 -19.654 1.00 90.69 182 HIS A CA 1
ATOM 1338 C C . HIS A 1 182 ? 5.812 -1.280 -19.879 1.00 90.69 182 HIS A C 1
ATOM 1340 O O . HIS A 1 182 ? 5.317 -0.823 -20.908 1.00 90.69 182 HIS A O 1
ATOM 1346 N N . TYR A 1 183 ? 6.305 -0.499 -18.919 1.00 91.62 183 TYR A N 1
ATOM 1347 C CA . TYR A 1 183 ?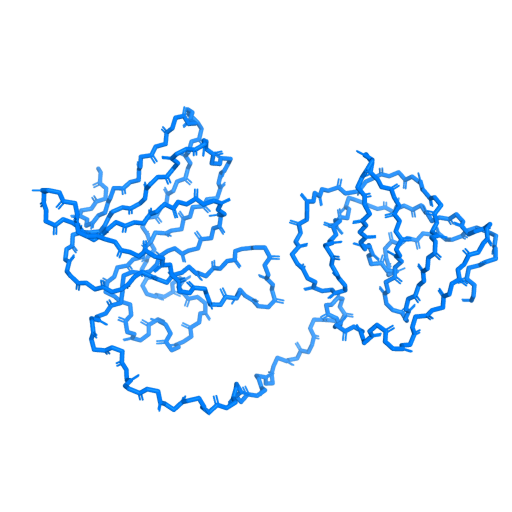 6.184 0.957 -18.929 1.00 91.62 183 TYR A CA 1
ATOM 1348 C C . TYR A 1 183 ? 7.534 1.676 -18.950 1.00 91.62 183 TYR A C 1
ATOM 1350 O O . TYR A 1 183 ? 7.616 2.855 -18.595 1.00 91.62 183 TYR A O 1
ATOM 1358 N N . VAL A 1 184 ? 8.589 0.984 -19.377 1.00 94.06 184 VAL A N 1
ATOM 1359 C CA . VAL A 1 184 ? 9.924 1.564 -19.534 1.00 94.06 184 VAL A CA 1
ATOM 1360 C C . VAL A 1 184 ? 10.437 1.394 -20.958 1.00 94.06 184 VAL A C 1
ATOM 1362 O O . VAL A 1 184 ? 10.062 0.466 -21.671 1.00 94.06 184 VAL A O 1
ATOM 1365 N N . THR A 1 185 ? 11.319 2.292 -21.374 1.00 95.62 185 THR A N 1
ATOM 1366 C CA . THR A 1 185 ? 12.204 2.097 -22.525 1.00 95.62 185 THR A CA 1
ATOM 1367 C C . THR A 1 185 ? 13.591 1.721 -22.039 1.00 95.62 185 THR A C 1
ATOM 1369 O O . THR A 1 185 ? 14.081 2.292 -21.063 1.00 95.62 185 THR A O 1
ATOM 1372 N N . THR A 1 186 ? 14.230 0.794 -22.740 1.00 95.88 186 THR A N 1
ATOM 1373 C CA . THR A 1 186 ? 15.548 0.261 -22.396 1.00 95.88 186 THR A CA 1
ATOM 1374 C C . THR A 1 186 ? 16.619 0.742 -23.375 1.00 95.88 186 THR A C 1
ATOM 1376 O O . THR A 1 186 ? 16.368 0.800 -24.579 1.00 95.88 186 THR A O 1
ATOM 1379 N N . GLU A 1 187 ? 17.822 1.011 -22.882 1.00 94.19 187 GLU A N 1
ATOM 1380 C CA . GLU A 1 187 ? 19.017 1.312 -23.676 1.00 94.19 187 GLU A CA 1
ATOM 1381 C C . GLU A 1 187 ? 20.212 0.515 -23.129 1.00 94.19 187 GLU A C 1
ATOM 1383 O O . GLU A 1 187 ? 20.390 0.422 -21.917 1.00 94.19 187 GLU A O 1
ATOM 1388 N N . GLY A 1 188 ? 21.030 -0.062 -24.016 1.00 91.38 188 GLY A N 1
ATOM 1389 C CA . GLY A 1 188 ? 22.163 -0.915 -23.639 1.00 91.38 188 GLY A CA 1
ATOM 1390 C C . GLY A 1 188 ? 21.811 -2.404 -23.532 1.00 91.38 188 GLY A C 1
ATOM 1391 O O . GLY A 1 188 ? 20.894 -2.884 -24.204 1.00 91.38 188 GLY A O 1
ATOM 1392 N N . ASP A 1 189 ? 22.562 -3.137 -22.708 1.00 88.69 189 ASP A N 1
ATOM 1393 C CA . ASP A 1 189 ? 22.503 -4.602 -22.622 1.00 88.69 189 ASP A CA 1
ATOM 1394 C C . ASP A 1 189 ? 21.489 -5.055 -21.560 1.00 88.69 189 ASP A C 1
ATOM 1396 O O . ASP A 1 189 ? 21.822 -5.409 -20.431 1.00 88.69 189 ASP A O 1
ATOM 1400 N N . CYS A 1 190 ? 20.209 -5.030 -21.932 1.00 87.56 190 CYS A N 1
ATOM 1401 C CA . CYS A 1 190 ? 19.087 -5.287 -21.022 1.00 87.56 190 CYS A CA 1
ATOM 1402 C C . CYS A 1 190 ? 18.521 -6.716 -21.058 1.00 87.56 190 CYS A C 1
ATOM 1404 O O . CYS A 1 190 ? 17.477 -6.959 -20.447 1.00 87.56 190 CYS A O 1
ATOM 1406 N N . GLY A 1 191 ? 19.201 -7.643 -21.745 1.00 74.25 191 GLY A N 1
ATOM 1407 C CA . GLY A 1 191 ? 18.763 -9.035 -21.916 1.00 74.25 191 GLY A CA 1
ATOM 1408 C C . GLY A 1 191 ? 17.604 -9.169 -22.890 1.00 74.25 191 GLY A C 1
ATOM 1409 O O . GLY A 1 191 ? 16.454 -8.905 -22.471 1.00 74.25 191 GLY A O 1
#

pLDDT: mean 80.18, std 17.07, range [29.0, 96.62]

Secondary structure (DSSP, 8-state):
--SSEEEE-S-TT--EEE--GGG-S-HHHHHH-SEEEEE-S---TTEEEEESSS-EEEEEETTSSSPEEEE---EE-TTS-EEEEESS-EEEEEE-S-PPP--------------TT-----GGGPEEEEEEEEEESS-EEEESSTT--EEEEE-SEEEEEEE-SSEEEEEETTEEEEEEGGGEEEEE---

Sequence (191 aa):
MPAGATVQSDSPWIIFREVSGAAIGDPAVRAAAMSAIDIWSPLGVDAEVCFVGSGSLLLLDAAYSPRAQVRMDSYVRGDGMTCARLDRNGTVVLMPNAQPTAAATAVPEATATPDPYLIADSLDDMVALENCMVSANDLLNFRESPAGRVLSLYLGSSEASARTENWFKVSYLGEEGWISAHYVTTEGDCG